Protein AF-X1JB69-F1 (afdb_monomer_lite)

InterPro domains:
  IPR001789 Signal transduction response regulator, receiver domain [PF00072] (98-168)
  IPR001789 Signal transduction response regulator, receiver domain [PS50110] (46-172)
  IPR001789 Signal transduction response regulator, receiver domain [SM00448] (50-168)
  IPR011006 CheY-like superfamily [SSF52172] (92-174)
  IPR036097 Signal transduction histidine kinase, dimerisation/phosphoacceptor domain superfamily [SSF47384] (40-91)
  IPR052893 Two-component system response regulator [PTHR44520] (91-182)

Radius of gyration: 34.29 Å; chains: 1; bounding box: 98×46×83 Å

Sequence (188 aa):
MKDNQDLLFGAGGVVLFRAKKKRTELETEARYLKEIAKSAEALRERTEALERSNRELEQFAYVASHDLQEPLCMVASYTQLLAKRYKGKLDTDADVPRPELILLDLNLPRKDGREVLAEIKGNGDLKRIPVVVLTTSRSEQDILKSYDLSANCYITKPVDLDQFISVVRSINEFWLSIVKLPGEVESW

Secondary structure (DSSP, 8-state):
---------SHHHHHHHHHHHHHHHHHHHHHHHHHHHHHHHHHHHHHHHHHHHHHHHHHHHHHHHHHHHHHHHHHHHHHHHHHHHHTTTS-TTSSSPPPS-EEE-S--SSS-HHHHHHHHHHSTTGGGS-EEEEES---HHHHHHHHHTT-SEEEEPPSSHHHHHHHHHHHHHIIIIIS--TTSS---

Structure (mmCIF, N/CA/C/O backbone):
data_AF-X1JB69-F1
#
_entry.id   AF-X1JB69-F1
#
loop_
_atom_site.group_PDB
_atom_site.id
_atom_site.type_symbol
_atom_site.label_atom_id
_atom_site.label_alt_id
_atom_site.label_comp_id
_atom_site.label_asym_id
_atom_site.label_entity_id
_atom_site.label_seq_id
_atom_site.pdbx_PDB_ins_code
_atom_site.Cartn_x
_atom_site.Cartn_y
_atom_site.Cartn_z
_atom_site.occupancy
_atom_site.B_iso_or_equiv
_atom_site.auth_seq_id
_atom_site.auth_comp_id
_atom_site.auth_asym_id
_atom_site.auth_atom_id
_atom_site.pdbx_PDB_model_num
ATOM 1 N N . MET A 1 1 ? 66.890 -31.160 -54.089 1.00 40.72 1 MET A N 1
ATOM 2 C CA . MET A 1 1 ? 66.431 -29.891 -54.687 1.00 40.72 1 MET A CA 1
ATOM 3 C C . MET A 1 1 ? 65.661 -29.159 -53.601 1.00 40.72 1 MET A C 1
ATOM 5 O O . MET A 1 1 ? 64.620 -29.650 -53.194 1.00 40.72 1 MET A O 1
ATOM 9 N N . LYS A 1 2 ? 66.265 -28.133 -52.992 1.00 39.94 2 LYS A N 1
ATOM 10 C CA . LYS A 1 2 ? 65.648 -27.318 -51.936 1.00 39.94 2 LYS A CA 1
ATOM 11 C C . LYS A 1 2 ? 65.319 -25.971 -52.564 1.00 39.94 2 LYS A C 1
ATOM 13 O O . LYS A 1 2 ? 66.233 -25.264 -52.981 1.00 39.94 2 LYS A O 1
ATOM 18 N N . ASP A 1 3 ? 64.029 -25.689 -52.668 1.00 45.78 3 ASP A N 1
ATOM 19 C CA . ASP A 1 3 ? 63.497 -24.458 -53.229 1.00 45.78 3 ASP A CA 1
ATOM 20 C C . ASP A 1 3 ? 63.744 -23.278 -52.286 1.00 45.78 3 ASP A C 1
ATOM 22 O O . ASP A 1 3 ? 63.232 -23.198 -51.173 1.00 45.78 3 ASP A O 1
ATOM 26 N N . ASN A 1 4 ? 64.603 -22.399 -52.782 1.00 42.78 4 ASN A N 1
ATOM 27 C CA . ASN A 1 4 ? 64.699 -20.956 -52.603 1.00 42.78 4 ASN A CA 1
ATOM 28 C C . ASN A 1 4 ? 63.568 -20.283 -51.775 1.00 42.78 4 ASN A C 1
ATOM 30 O O . ASN A 1 4 ? 62.628 -19.719 -52.333 1.00 42.78 4 ASN A O 1
ATOM 34 N N . GLN A 1 5 ? 63.681 -20.300 -50.440 1.00 49.88 5 GLN A N 1
ATOM 35 C CA . GLN A 1 5 ? 62.816 -19.543 -49.514 1.00 49.88 5 GLN A CA 1
ATOM 36 C C . GLN A 1 5 ? 63.401 -18.187 -49.066 1.00 49.88 5 GLN A C 1
ATOM 38 O O . GLN A 1 5 ? 62.755 -17.478 -48.301 1.00 49.88 5 GLN A O 1
ATOM 43 N N . ASP A 1 6 ? 64.560 -17.765 -49.582 1.00 48.12 6 ASP A N 1
ATOM 44 C CA . ASP A 1 6 ? 65.296 -16.606 -49.040 1.00 48.12 6 ASP A CA 1
ATOM 45 C C . ASP A 1 6 ? 65.261 -15.335 -49.911 1.00 48.12 6 ASP A C 1
ATOM 47 O O . ASP A 1 6 ? 66.103 -14.449 -49.786 1.00 48.12 6 ASP A O 1
ATOM 51 N N . LEU A 1 7 ? 64.252 -15.180 -50.771 1.00 49.31 7 LEU A N 1
ATOM 52 C CA . LEU A 1 7 ? 64.113 -14.017 -51.662 1.00 49.31 7 LEU A CA 1
ATOM 53 C C . LEU A 1 7 ? 62.979 -13.061 -51.254 1.00 49.31 7 LEU A C 1
ATOM 55 O O . LEU A 1 7 ? 62.189 -12.659 -52.098 1.00 49.31 7 LEU A O 1
ATOM 59 N N . LEU A 1 8 ? 62.875 -12.661 -49.975 1.00 48.50 8 LEU A N 1
ATOM 60 C CA . LEU A 1 8 ? 61.899 -11.628 -49.557 1.00 48.50 8 LEU A CA 1
ATOM 61 C C . LEU A 1 8 ? 62.318 -10.677 -48.409 1.00 48.50 8 LEU A C 1
ATOM 63 O O . LEU A 1 8 ? 61.466 -9.956 -47.890 1.00 48.50 8 LEU A O 1
ATOM 67 N N . PHE A 1 9 ? 63.600 -10.572 -48.035 1.00 50.53 9 PHE A N 1
ATOM 68 C CA . PHE A 1 9 ? 64.040 -9.621 -46.990 1.00 50.53 9 PHE A CA 1
ATOM 69 C C . PHE A 1 9 ? 64.981 -8.522 -47.509 1.00 50.53 9 PHE A C 1
ATOM 71 O O . PHE A 1 9 ? 66.121 -8.386 -47.083 1.00 50.53 9 PHE A O 1
ATOM 78 N N . GLY A 1 10 ? 64.464 -7.684 -48.411 1.00 57.44 10 GLY A N 1
ATOM 79 C CA . GLY A 1 10 ? 64.949 -6.309 -48.602 1.00 57.44 10 GLY A CA 1
ATOM 80 C C . GLY A 1 10 ? 64.100 -5.311 -47.802 1.00 57.44 10 GLY A C 1
ATOM 81 O O . GLY A 1 10 ? 63.014 -5.663 -47.340 1.00 57.44 10 GLY A O 1
ATOM 82 N N . ALA A 1 11 ? 64.537 -4.051 -47.676 1.00 58.75 11 ALA A N 1
ATOM 83 C CA . ALA A 1 11 ? 63.805 -2.987 -46.962 1.00 58.75 11 ALA A CA 1
ATOM 84 C C . ALA A 1 11 ? 62.310 -2.881 -47.360 1.00 58.75 11 ALA A C 1
ATOM 86 O O . ALA A 1 11 ? 61.465 -2.575 -46.520 1.00 58.75 11 ALA A O 1
ATOM 87 N N . GLY A 1 12 ? 61.961 -3.228 -48.607 1.00 56.28 12 GLY A N 1
ATOM 88 C CA . GLY A 1 12 ? 60.574 -3.315 -49.080 1.00 56.28 12 GLY A CA 1
ATOM 89 C C . GLY A 1 12 ? 59.724 -4.423 -48.432 1.00 56.28 12 GLY A C 1
ATOM 90 O O . GLY A 1 12 ? 58.531 -4.217 -48.219 1.00 56.28 12 GLY A O 1
ATOM 91 N N . GLY A 1 13 ? 60.308 -5.563 -48.048 1.00 61.25 13 GLY A N 1
ATOM 92 C CA . GLY A 1 13 ? 59.598 -6.692 -47.424 1.00 61.25 13 GLY A CA 1
ATOM 93 C C . GLY A 1 13 ? 59.159 -6.414 -45.982 1.00 61.25 13 GLY A C 1
ATOM 94 O O . GLY A 1 13 ? 58.034 -6.734 -45.597 1.00 61.25 13 GLY A O 1
ATOM 95 N N . VAL A 1 14 ? 59.999 -5.722 -45.202 1.00 67.06 14 VAL A N 1
ATOM 96 C CA . VAL A 1 14 ? 59.676 -5.299 -43.823 1.00 67.06 14 VAL A CA 1
ATOM 97 C C . VAL A 1 14 ? 58.554 -4.256 -43.809 1.00 67.06 14 VAL A C 1
ATOM 99 O O . VAL A 1 14 ? 57.656 -4.316 -42.964 1.00 67.06 14 VAL A O 1
ATOM 102 N N . VAL A 1 15 ? 58.569 -3.324 -44.766 1.00 72.44 15 VAL A N 1
ATOM 103 C CA . VAL A 1 15 ? 57.496 -2.334 -44.943 1.00 72.44 15 VAL A CA 1
ATOM 104 C C . VAL A 1 15 ? 56.183 -3.027 -45.317 1.00 72.44 15 VAL A C 1
ATOM 106 O O . VAL A 1 15 ? 55.150 -2.735 -44.712 1.00 72.44 15 VAL A O 1
ATOM 109 N N . LEU A 1 16 ? 56.221 -4.007 -46.229 1.00 69.50 16 LEU A N 1
ATOM 110 C CA . LEU A 1 16 ? 55.035 -4.770 -46.629 1.00 69.50 16 LEU A CA 1
ATOM 111 C C . LEU A 1 16 ? 54.436 -5.592 -45.477 1.00 69.50 16 LEU A C 1
ATOM 113 O O . LEU A 1 16 ? 53.215 -5.644 -45.3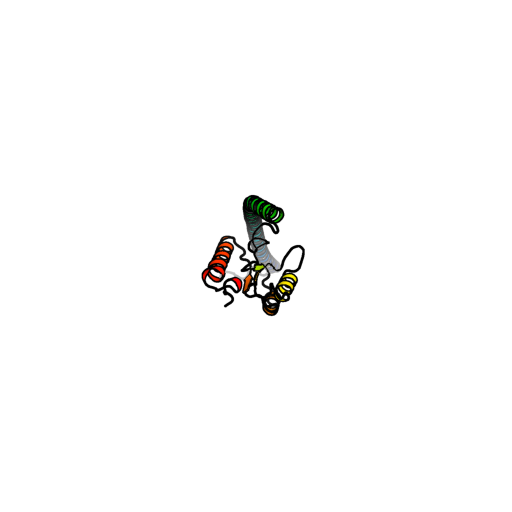30 1.00 69.50 16 LEU A O 1
ATOM 117 N N . PHE A 1 17 ? 55.274 -6.221 -44.647 1.00 75.00 17 PHE A N 1
ATOM 118 C CA . PHE A 1 17 ? 54.819 -7.007 -43.496 1.00 75.00 17 PHE A CA 1
ATOM 119 C C . PHE A 1 17 ? 54.143 -6.129 -42.434 1.00 75.00 17 PHE A C 1
ATOM 121 O O . PHE A 1 17 ? 53.056 -6.459 -41.954 1.00 75.00 17 PHE A O 1
ATOM 128 N N . ARG A 1 18 ? 54.736 -4.969 -42.114 1.00 78.75 18 ARG A N 1
ATOM 129 C CA . ARG A 1 18 ? 54.134 -3.988 -41.194 1.00 78.75 18 ARG A CA 1
ATOM 130 C C . ARG A 1 18 ? 52.812 -3.439 -41.731 1.00 78.75 18 ARG A C 1
ATOM 132 O O . ARG A 1 18 ? 51.853 -3.333 -40.970 1.00 78.75 18 ARG A O 1
ATOM 139 N N . ALA A 1 19 ? 52.745 -3.142 -43.029 1.00 80.06 19 ALA A N 1
ATOM 140 C CA . ALA A 1 19 ? 51.522 -2.678 -43.678 1.00 80.06 19 ALA A CA 1
ATOM 141 C C . ALA A 1 19 ? 50.417 -3.748 -43.658 1.00 80.06 19 ALA A C 1
ATOM 143 O O . ALA A 1 19 ? 49.273 -3.430 -43.336 1.00 80.06 19 ALA A O 1
ATOM 144 N N . LYS A 1 20 ? 50.754 -5.020 -43.926 1.00 80.81 20 LYS A N 1
ATOM 145 C CA . LYS A 1 20 ? 49.803 -6.138 -43.827 1.00 80.81 20 LYS A CA 1
ATOM 146 C C . LYS A 1 20 ? 49.266 -6.298 -42.408 1.00 80.81 20 LYS A C 1
ATOM 148 O O . LYS A 1 20 ? 48.055 -6.308 -42.256 1.00 80.81 20 LYS A O 1
ATOM 153 N N . LYS A 1 21 ? 50.132 -6.343 -41.387 1.00 85.88 21 LYS A N 1
ATOM 154 C CA . LYS A 1 21 ? 49.711 -6.482 -39.981 1.00 85.88 21 LYS A CA 1
ATOM 155 C C . LYS A 1 21 ? 48.775 -5.351 -39.541 1.00 85.88 21 LYS A C 1
ATOM 157 O O . LYS A 1 21 ? 47.721 -5.621 -38.976 1.00 85.88 21 LYS A O 1
ATOM 162 N N . LYS A 1 22 ? 49.127 -4.100 -39.861 1.00 87.75 22 LYS A N 1
ATOM 163 C CA . LYS A 1 22 ? 48.305 -2.930 -39.523 1.00 87.75 22 LYS A CA 1
ATOM 164 C C . LYS A 1 22 ? 46.960 -2.936 -40.249 1.00 87.75 22 LYS A C 1
ATOM 166 O O . LYS A 1 22 ? 45.953 -2.531 -39.682 1.00 87.75 22 LYS A O 1
ATOM 171 N N . ARG A 1 23 ? 46.926 -3.426 -41.491 1.00 85.38 23 ARG A N 1
ATOM 172 C CA . ARG A 1 23 ? 45.681 -3.611 -42.236 1.00 85.38 23 ARG A CA 1
ATOM 173 C C . ARG A 1 23 ? 44.788 -4.675 -41.590 1.00 85.38 23 ARG A C 1
ATOM 175 O O . ARG A 1 23 ? 43.600 -4.417 -41.450 1.00 85.38 23 ARG A O 1
ATOM 182 N N . THR A 1 24 ? 45.336 -5.812 -41.155 1.00 88.88 24 THR A N 1
ATOM 183 C CA . THR A 1 24 ? 44.546 -6.835 -40.454 1.00 88.88 24 THR A CA 1
ATOM 184 C C . THR A 1 24 ? 43.991 -6.298 -39.137 1.00 88.88 24 THR A C 1
ATOM 186 O O . THR A 1 24 ? 42.809 -6.467 -38.876 1.00 88.88 24 THR A O 1
ATOM 189 N N . GLU A 1 25 ? 44.805 -5.592 -38.343 1.00 91.62 25 GLU A N 1
ATOM 190 C CA . GLU A 1 25 ? 44.360 -4.933 -37.102 1.00 91.62 25 GLU A CA 1
ATOM 191 C C . GLU A 1 25 ? 43.178 -3.987 -37.369 1.00 91.62 25 GLU A C 1
ATOM 193 O O . GLU A 1 25 ? 42.129 -4.138 -36.744 1.00 91.62 25 GLU A O 1
ATOM 198 N N . LEU A 1 26 ? 43.294 -3.112 -38.377 1.00 90.88 26 LEU A N 1
ATOM 199 C CA . LEU A 1 26 ? 42.218 -2.205 -38.795 1.00 90.88 26 LEU A CA 1
ATOM 200 C C . LEU A 1 26 ? 40.957 -2.943 -39.277 1.00 90.88 26 LEU A C 1
ATOM 202 O O . LEU A 1 26 ? 39.846 -2.504 -38.988 1.00 90.88 2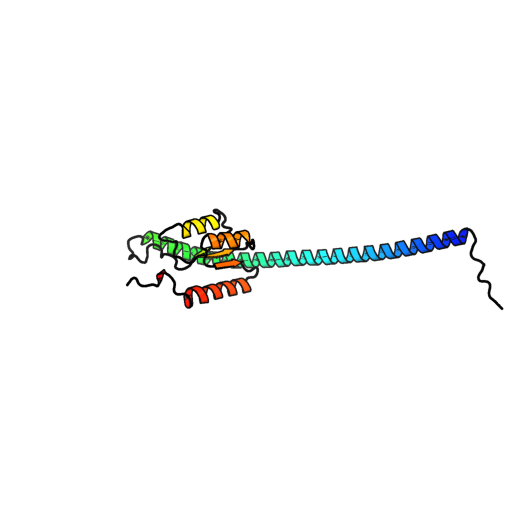6 LEU A O 1
ATOM 206 N N . GLU A 1 27 ? 41.101 -4.064 -39.990 1.00 92.81 27 GLU A N 1
ATOM 207 C CA . GLU A 1 27 ? 39.968 -4.892 -40.428 1.00 92.81 27 GLU A CA 1
ATOM 208 C C . GLU A 1 27 ? 39.243 -5.549 -39.234 1.00 92.81 27 GLU A C 1
ATOM 210 O O . GLU A 1 27 ? 38.010 -5.639 -39.235 1.00 92.81 27 GLU A O 1
ATOM 215 N N . THR A 1 28 ? 39.975 -5.966 -38.194 1.00 92.75 28 THR A N 1
ATOM 216 C CA . THR A 1 28 ? 39.387 -6.498 -36.946 1.00 92.75 28 THR A CA 1
ATOM 217 C C . THR A 1 28 ? 38.657 -5.418 -36.149 1.00 92.75 28 THR A C 1
ATOM 219 O O . THR A 1 28 ? 37.521 -5.641 -35.730 1.00 92.75 28 THR A O 1
ATOM 222 N N . GLU A 1 29 ? 39.268 -4.242 -35.992 1.00 94.50 29 GLU A N 1
ATOM 223 C CA . GLU A 1 29 ? 38.672 -3.084 -35.312 1.00 94.50 29 GLU A CA 1
ATOM 224 C C . GLU A 1 29 ? 37.371 -2.651 -36.009 1.00 94.50 29 GLU A C 1
ATOM 226 O O . GLU A 1 29 ? 36.328 -2.491 -35.375 1.00 94.50 29 GLU A O 1
ATOM 231 N N . ALA A 1 30 ? 37.395 -2.558 -37.345 1.00 91.94 30 ALA A N 1
ATOM 232 C CA . ALA A 1 30 ? 36.224 -2.210 -38.145 1.00 91.94 30 ALA A CA 1
ATOM 233 C C . ALA A 1 30 ? 35.090 -3.239 -37.997 1.00 91.94 30 ALA A C 1
ATOM 235 O O . ALA A 1 30 ? 33.914 -2.869 -37.951 1.00 91.94 30 ALA A O 1
ATOM 236 N N . ARG A 1 31 ? 35.426 -4.532 -37.889 1.00 94.31 31 ARG A N 1
ATOM 237 C CA . ARG A 1 31 ? 34.442 -5.590 -37.619 1.00 94.31 31 ARG A CA 1
ATOM 238 C C . ARG A 1 31 ? 33.822 -5.437 -36.229 1.00 94.31 31 ARG A C 1
ATOM 240 O O . ARG A 1 31 ? 32.608 -5.570 -36.103 1.00 94.31 31 ARG A O 1
ATOM 247 N N . TYR A 1 32 ? 34.630 -5.133 -35.216 1.00 93.06 32 TYR A N 1
ATOM 248 C CA . TYR A 1 32 ? 34.163 -4.936 -33.844 1.00 93.06 32 TYR A CA 1
ATOM 249 C C . TYR A 1 32 ? 33.236 -3.717 -33.718 1.00 93.06 32 TYR A C 1
ATOM 251 O O . TYR A 1 32 ? 32.143 -3.825 -33.162 1.00 93.06 32 TYR A O 1
ATOM 259 N N . LEU A 1 33 ? 33.606 -2.588 -34.331 1.00 93.94 33 LEU A N 1
ATOM 260 C CA . LEU A 1 33 ? 32.768 -1.383 -34.367 1.00 93.94 33 LEU A CA 1
ATOM 261 C C . LEU A 1 33 ? 31.420 -1.630 -35.055 1.00 93.94 33 LEU A C 1
ATOM 263 O O . LEU A 1 33 ? 30.393 -1.119 -34.608 1.00 93.94 33 LEU A O 1
ATOM 267 N N . LYS A 1 34 ? 31.401 -2.451 -36.111 1.00 95.56 34 LYS A N 1
ATOM 268 C CA . LYS A 1 34 ? 30.162 -2.831 -36.797 1.00 95.56 34 LYS A CA 1
ATOM 269 C C . LYS A 1 34 ? 29.229 -3.652 -35.899 1.00 95.56 34 LYS A C 1
ATOM 271 O O . LYS A 1 34 ? 28.017 -3.449 -35.942 1.00 95.56 34 LYS A O 1
ATOM 276 N N . GLU A 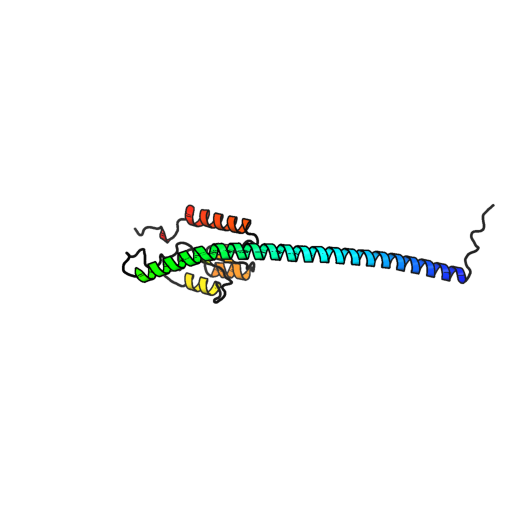1 35 ? 29.779 -4.542 -35.076 1.00 95.50 35 GLU A N 1
ATOM 277 C CA . GLU A 1 35 ? 28.996 -5.356 -34.138 1.00 95.50 35 GLU A CA 1
ATOM 278 C C . GLU A 1 35 ? 28.426 -4.515 -32.985 1.00 95.50 35 GLU A C 1
ATOM 280 O O . GLU A 1 35 ? 27.264 -4.687 -32.605 1.00 95.50 35 GLU A O 1
ATOM 285 N N . ILE A 1 36 ? 29.202 -3.546 -32.482 1.00 95.44 36 ILE A N 1
ATOM 286 C CA . ILE A 1 36 ? 28.727 -2.568 -31.493 1.00 95.44 36 ILE A CA 1
ATOM 287 C C . ILE A 1 36 ? 27.584 -1.737 -32.070 1.00 95.44 36 ILE A C 1
ATOM 289 O O . ILE A 1 36 ? 26.552 -1.606 -31.418 1.00 95.44 36 ILE A O 1
ATOM 293 N N . ALA A 1 37 ? 27.738 -1.206 -33.287 1.00 93.88 37 ALA A N 1
ATOM 294 C CA . ALA A 1 37 ? 26.698 -0.404 -33.926 1.00 93.88 37 ALA A CA 1
ATOM 295 C C . ALA A 1 37 ? 25.390 -1.198 -34.074 1.00 93.88 37 ALA A C 1
ATOM 297 O O . ALA A 1 37 ? 24.322 -0.707 -33.718 1.00 93.88 37 ALA A O 1
ATOM 298 N N . LYS A 1 38 ? 25.481 -2.464 -34.499 1.00 95.50 38 LYS A N 1
ATOM 299 C CA . LYS A 1 38 ? 24.323 -3.361 -34.613 1.00 95.50 38 LYS A CA 1
ATOM 300 C C . LYS A 1 38 ? 23.674 -3.662 -33.256 1.00 95.50 38 LYS A C 1
ATOM 302 O O . LYS A 1 38 ? 22.451 -3.699 -33.154 1.00 95.50 38 LYS A O 1
ATOM 307 N N . SER A 1 39 ? 24.483 -3.865 -32.217 1.00 93.00 39 SER A N 1
ATOM 308 C CA . SER A 1 39 ? 23.993 -4.102 -30.854 1.00 93.00 39 SER A CA 1
ATOM 309 C C . SER A 1 39 ? 23.324 -2.857 -30.264 1.00 93.00 39 SER A C 1
ATOM 311 O O . SER A 1 39 ? 22.308 -2.975 -29.585 1.00 93.00 39 SER A O 1
ATOM 313 N N . ALA A 1 40 ? 23.863 -1.669 -30.551 1.00 93.94 40 ALA A N 1
ATOM 314 C CA . ALA A 1 40 ? 23.290 -0.394 -30.138 1.00 93.94 40 ALA A CA 1
ATOM 315 C C . ALA A 1 40 ? 21.938 -0.133 -30.819 1.00 93.94 40 ALA A C 1
ATOM 317 O O . ALA A 1 40 ? 20.998 0.279 -30.145 1.00 93.94 40 ALA A O 1
ATOM 318 N N . GLU A 1 41 ? 21.817 -0.439 -32.115 1.00 96.25 41 GLU A N 1
ATOM 319 C CA . GLU A 1 41 ? 20.549 -0.367 -32.855 1.00 96.25 41 GLU A CA 1
ATOM 320 C C . GLU A 1 41 ? 19.496 -1.301 -32.237 1.00 96.25 41 G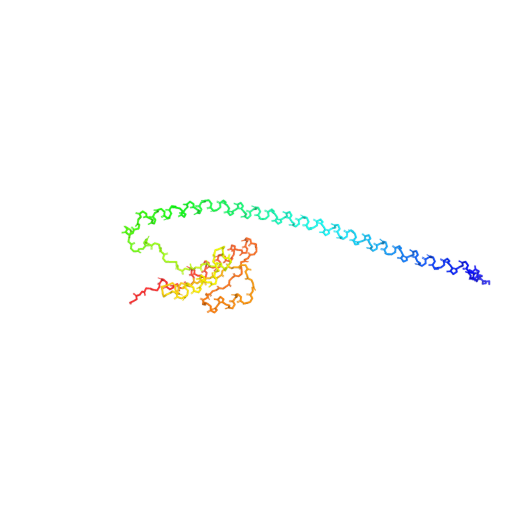LU A C 1
ATOM 322 O O . GLU A 1 41 ? 18.413 -0.859 -31.864 1.00 96.25 41 GLU A O 1
ATOM 327 N N . ALA A 1 42 ? 19.847 -2.573 -32.011 1.00 94.56 42 ALA A N 1
ATOM 328 C CA . ALA A 1 42 ? 18.941 -3.553 -31.407 1.00 94.56 42 ALA A CA 1
ATOM 329 C C . ALA A 1 42 ? 18.525 -3.177 -29.973 1.00 94.56 42 ALA A C 1
ATOM 331 O O . ALA A 1 42 ? 17.394 -3.434 -29.554 1.00 94.56 42 ALA A O 1
ATOM 332 N N . LEU A 1 43 ? 19.435 -2.573 -29.202 1.00 93.75 43 LEU A N 1
ATOM 333 C CA . LEU A 1 43 ? 19.118 -2.052 -27.876 1.00 93.75 43 LEU A CA 1
ATOM 334 C C . LEU A 1 43 ? 18.139 -0.882 -27.975 1.00 93.75 43 LEU A C 1
ATOM 336 O O . LEU A 1 43 ? 17.188 -0.826 -27.200 1.00 93.75 43 LEU A O 1
ATOM 340 N N . ARG A 1 44 ? 18.336 0.015 -28.945 1.00 94.69 44 ARG A N 1
ATOM 341 C CA . ARG A 1 44 ? 17.449 1.153 -29.180 1.00 94.69 44 ARG A CA 1
ATOM 342 C C . ARG A 1 44 ? 16.040 0.700 -29.553 1.00 94.69 44 ARG A C 1
ATOM 344 O O . ARG A 1 44 ? 15.086 1.160 -28.937 1.00 94.69 44 ARG A O 1
ATOM 351 N N . GLU A 1 45 ? 15.913 -0.258 -30.470 1.00 94.31 45 GLU A N 1
ATOM 352 C CA . GLU A 1 45 ? 14.619 -0.840 -30.854 1.00 94.31 45 GLU A CA 1
ATOM 353 C C . GLU A 1 45 ? 13.897 -1.483 -29.662 1.00 94.31 45 GLU A C 1
ATOM 355 O O . GLU A 1 45 ? 12.692 -1.295 -29.482 1.00 94.31 45 GLU A O 1
ATOM 360 N N . ARG A 1 46 ? 14.623 -2.219 -28.807 1.00 89.62 46 ARG A N 1
ATOM 361 C CA . ARG A 1 46 ? 14.048 -2.805 -27.585 1.00 89.62 46 ARG A CA 1
ATOM 362 C C . ARG A 1 46 ? 13.600 -1.747 -26.591 1.00 89.62 46 ARG A C 1
ATOM 364 O O . ARG A 1 46 ? 12.535 -1.909 -26.003 1.00 89.62 46 ARG A O 1
ATOM 371 N N . THR A 1 47 ? 14.385 -0.690 -26.404 1.00 90.06 47 THR A N 1
ATOM 372 C CA . THR A 1 47 ? 14.014 0.426 -25.528 1.00 90.06 47 THR A CA 1
ATOM 373 C C . THR A 1 47 ? 12.755 1.117 -26.043 1.00 90.06 47 THR A C 1
ATOM 375 O O . THR A 1 47 ? 11.814 1.287 -25.276 1.00 90.06 47 THR A O 1
ATOM 378 N N . GLU A 1 48 ? 12.671 1.413 -27.343 1.00 93.94 48 GLU A N 1
ATOM 379 C CA . GLU A 1 48 ? 11.476 2.008 -27.960 1.00 93.94 48 GLU A CA 1
ATOM 380 C C . GLU A 1 48 ? 10.240 1.096 -27.824 1.00 93.94 48 GLU A C 1
ATOM 382 O O . GLU A 1 48 ? 9.134 1.564 -27.545 1.00 93.94 48 GLU A O 1
ATOM 387 N N . ALA A 1 49 ? 10.410 -0.221 -27.987 1.00 89.69 49 ALA A N 1
ATOM 388 C CA . ALA A 1 49 ? 9.333 -1.188 -27.785 1.00 89.69 49 ALA A CA 1
ATOM 389 C C . ALA A 1 49 ? 8.882 -1.260 -26.317 1.00 89.69 49 ALA A C 1
ATOM 391 O O . ALA A 1 49 ? 7.681 -1.329 -26.050 1.00 89.69 49 ALA A O 1
ATOM 392 N N . LEU A 1 50 ? 9.824 -1.207 -25.371 1.00 87.50 50 LEU A N 1
ATOM 393 C CA . LEU A 1 50 ? 9.534 -1.209 -23.939 1.00 87.50 50 LEU A CA 1
ATOM 394 C C . LEU A 1 50 ? 8.810 0.074 -23.519 1.00 87.50 50 LEU A C 1
ATOM 396 O O . LEU A 1 50 ? 7.819 0.005 -22.802 1.00 87.50 50 LEU A O 1
ATOM 400 N N . GLU A 1 51 ? 9.249 1.234 -24.010 1.00 87.88 51 GLU A N 1
ATOM 401 C CA . GLU A 1 51 ? 8.581 2.517 -23.773 1.00 87.88 51 GLU A CA 1
ATOM 402 C C . GLU A 1 51 ? 7.149 2.521 -24.315 1.00 87.88 51 GLU A C 1
ATOM 404 O O . GLU A 1 51 ? 6.238 3.024 -23.654 1.00 87.88 51 GLU A O 1
ATOM 409 N N . ARG A 1 52 ? 6.929 1.933 -25.497 1.00 90.94 52 ARG A N 1
ATOM 410 C CA . ARG A 1 52 ? 5.586 1.783 -26.069 1.00 90.94 52 ARG A CA 1
ATOM 411 C C . ARG A 1 52 ? 4.715 0.869 -25.205 1.00 90.94 52 ARG A C 1
ATOM 413 O O . ARG A 1 52 ? 3.612 1.263 -24.843 1.00 90.94 52 ARG A O 1
ATOM 420 N N . SER A 1 53 ? 5.233 -0.298 -24.824 1.00 77.75 53 SER A N 1
ATOM 421 C CA . SER A 1 53 ? 4.519 -1.253 -23.969 1.00 77.75 53 SER A CA 1
ATOM 422 C C . SER A 1 53 ? 4.203 -0.675 -22.587 1.00 77.75 53 SER A C 1
ATOM 424 O O . SER A 1 53 ? 3.112 -0.899 -22.069 1.00 77.75 53 SER A O 1
ATOM 426 N N . ASN A 1 54 ? 5.126 0.086 -21.993 1.00 85.62 54 ASN A N 1
ATOM 427 C CA . ASN A 1 54 ? 4.890 0.769 -20.722 1.00 85.62 54 ASN A CA 1
ATOM 428 C C . ASN A 1 54 ? 3.786 1.815 -20.860 1.00 85.62 54 ASN A C 1
ATOM 430 O O . ASN A 1 54 ? 2.891 1.866 -20.024 1.00 85.62 54 ASN A O 1
ATOM 434 N N . ARG A 1 55 ? 3.802 2.604 -21.941 1.00 80.62 55 ARG A N 1
ATOM 435 C CA . ARG A 1 55 ? 2.761 3.604 -22.201 1.00 80.62 55 ARG A CA 1
ATOM 436 C C . ARG A 1 55 ? 1.381 2.967 -22.369 1.00 80.62 55 ARG A C 1
ATOM 438 O O . ARG A 1 55 ? 0.402 3.505 -21.865 1.00 80.62 55 ARG A O 1
ATOM 445 N N . GLU A 1 56 ? 1.299 1.828 -23.051 1.00 82.19 56 GLU A N 1
ATOM 446 C CA . GLU A 1 56 ? 0.048 1.076 -23.210 1.00 82.19 56 GLU A CA 1
ATOM 447 C C . GLU A 1 56 ? -0.482 0.561 -21.864 1.00 82.19 56 GLU A C 1
ATOM 449 O O . GLU A 1 56 ? -1.672 0.702 -21.579 1.00 82.19 56 GLU A O 1
ATOM 454 N N . LEU A 1 57 ? 0.398 0.036 -21.005 1.00 74.69 57 LEU A N 1
ATOM 455 C CA . LEU A 1 57 ? 0.042 -0.396 -19.649 1.00 74.69 57 LEU A CA 1
ATOM 456 C C . LEU A 1 57 ? -0.419 0.771 -18.769 1.00 74.69 57 LEU A C 1
ATOM 458 O O . LEU A 1 57 ? -1.439 0.656 -18.092 1.00 74.69 57 LEU A O 1
ATOM 462 N N . GLU A 1 58 ? 0.294 1.899 -18.794 1.00 70.38 58 GLU A N 1
ATOM 463 C CA . GLU A 1 58 ? -0.081 3.113 -18.060 1.00 70.38 58 GLU A CA 1
ATOM 464 C C . GLU A 1 58 ? -1.436 3.649 -18.524 1.00 70.38 58 GLU A C 1
ATOM 466 O O . GLU A 1 58 ? -2.274 4.015 -17.701 1.00 70.38 58 GLU A O 1
ATOM 471 N N . GLN A 1 59 ? -1.685 3.646 -19.835 1.00 76.25 59 GLN A N 1
ATOM 472 C CA . GLN A 1 59 ? -2.955 4.081 -20.402 1.00 76.25 59 GLN A CA 1
ATOM 473 C C . GLN A 1 59 ? -4.099 3.133 -20.023 1.00 76.25 59 GLN A C 1
ATOM 475 O O . GLN A 1 59 ? -5.178 3.600 -19.663 1.00 76.25 59 GLN A O 1
ATOM 480 N N . PHE A 1 60 ? -3.873 1.817 -20.047 1.00 74.56 60 PHE A N 1
ATOM 481 C CA . PHE A 1 60 ? -4.862 0.843 -19.588 1.00 74.56 60 PHE A CA 1
ATOM 482 C C . PHE A 1 60 ? -5.168 1.014 -18.096 1.00 74.56 60 PHE A C 1
ATOM 484 O O . PHE A 1 60 ? -6.334 1.087 -17.709 1.00 74.56 60 PHE A O 1
ATOM 491 N N . ALA A 1 61 ? -4.132 1.144 -17.263 1.00 65.19 61 ALA A N 1
ATOM 492 C CA . ALA A 1 61 ? -4.283 1.385 -15.832 1.00 65.19 61 ALA A CA 1
ATOM 493 C C . ALA A 1 61 ? -5.013 2.707 -15.549 1.00 65.19 61 ALA A C 1
ATOM 495 O O . ALA A 1 61 ? -5.841 2.764 -14.639 1.00 65.19 61 ALA A O 1
ATOM 496 N N . TYR A 1 62 ? -4.754 3.751 -16.344 1.00 69.69 62 TYR A N 1
ATOM 497 C CA . TYR A 1 62 ? -5.443 5.036 -16.261 1.00 69.69 62 TYR A CA 1
ATOM 498 C C . TYR A 1 62 ? -6.930 4.914 -16.606 1.00 69.69 62 TYR A C 1
ATOM 500 O O . TYR A 1 62 ? -7.763 5.372 -15.828 1.00 69.69 62 TYR A O 1
ATOM 508 N N . VAL A 1 63 ? -7.269 4.261 -17.722 1.00 67.69 63 VAL A N 1
ATOM 509 C CA . VAL A 1 63 ? -8.665 4.054 -18.148 1.00 67.69 63 VAL A CA 1
ATOM 510 C C . VAL A 1 63 ? -9.416 3.201 -17.130 1.00 67.69 63 VAL A C 1
ATOM 512 O O . VAL A 1 63 ? -10.459 3.621 -16.649 1.00 67.69 63 VAL A O 1
ATOM 515 N N . ALA A 1 64 ? -8.848 2.070 -16.705 1.00 64.81 64 ALA A N 1
ATOM 516 C CA . ALA A 1 64 ? -9.460 1.226 -15.682 1.00 64.81 64 ALA A CA 1
ATOM 517 C C . ALA A 1 64 ? -9.652 1.979 -14.354 1.00 64.81 64 ALA A C 1
ATOM 519 O O . ALA A 1 64 ? -10.680 1.831 -13.697 1.00 64.81 64 ALA A O 1
ATOM 520 N N . SER A 1 65 ? -8.687 2.819 -13.964 1.00 64.06 65 SER A N 1
ATOM 521 C CA . SER A 1 65 ? -8.811 3.653 -12.766 1.00 64.06 65 SER A CA 1
ATOM 522 C C . SER A 1 65 ? -9.891 4.718 -12.923 1.00 64.06 65 SER A C 1
ATOM 524 O O . SER A 1 65 ? -10.644 4.926 -11.982 1.00 64.06 65 SER A O 1
ATOM 526 N N . HIS A 1 66 ? -9.995 5.373 -14.080 1.00 67.25 66 HIS A N 1
ATOM 527 C CA . HIS A 1 66 ? -11.013 6.389 -14.351 1.00 67.25 66 HIS A CA 1
ATOM 528 C C . HIS A 1 66 ? -12.425 5.778 -14.394 1.00 67.25 66 HIS A C 1
ATOM 530 O O . HIS A 1 66 ? -13.332 6.263 -13.716 1.00 67.25 66 HIS A O 1
ATOM 536 N N . ASP A 1 67 ? -12.584 4.659 -15.101 1.00 68.75 67 ASP A N 1
ATOM 537 C CA . ASP A 1 67 ? -13.855 3.942 -15.257 1.00 68.75 67 ASP A CA 1
ATOM 538 C C . ASP A 1 67 ? -14.360 3.354 -13.933 1.00 68.75 67 ASP A C 1
ATOM 540 O O . ASP A 1 67 ? -15.565 3.213 -13.735 1.00 68.75 67 ASP A O 1
ATOM 544 N N . LEU A 1 68 ? -13.454 3.031 -13.002 1.00 65.19 68 LEU A N 1
ATOM 545 C CA . LEU A 1 68 ? -13.803 2.637 -11.634 1.00 65.19 68 LEU A CA 1
ATOM 546 C C . LEU A 1 68 ? -13.972 3.844 -10.701 1.00 65.19 68 LEU A C 1
ATOM 548 O O . LEU A 1 68 ? -14.786 3.798 -9.778 1.00 65.19 68 LEU A O 1
ATOM 552 N N . GLN A 1 69 ? -13.233 4.932 -10.919 1.00 57.50 69 GLN A N 1
ATOM 553 C CA . GLN A 1 69 ? -13.339 6.154 -10.122 1.00 57.50 69 GLN A CA 1
ATOM 554 C C . GLN A 1 69 ? -14.692 6.828 -10.294 1.00 57.50 69 GLN A C 1
ATOM 556 O O . GLN A 1 69 ? -15.224 7.322 -9.308 1.00 57.50 69 GLN A O 1
ATOM 561 N N . GLU A 1 70 ? -15.264 6.848 -11.494 1.00 58.34 70 GLU A N 1
ATOM 562 C CA . GLU A 1 70 ? -16.554 7.495 -11.740 1.00 58.34 70 GLU A CA 1
ATOM 563 C C . GLU A 1 70 ? -17.710 6.872 -10.921 1.00 58.34 70 GLU A C 1
ATOM 565 O O . GLU A 1 70 ? -18.354 7.602 -10.154 1.00 58.34 70 GLU A O 1
ATOM 570 N N . PRO A 1 71 ? -17.943 5.541 -10.941 1.00 60.31 71 PRO A N 1
ATOM 571 C CA . PRO A 1 71 ? -18.955 4.918 -10.095 1.00 60.31 71 PRO A CA 1
ATOM 572 C C . PRO A 1 71 ? -18.601 5.002 -8.604 1.00 60.31 71 PRO A C 1
ATOM 574 O O . PRO A 1 71 ? -19.491 5.238 -7.788 1.00 60.31 71 PRO A O 1
ATOM 577 N N . LEU A 1 72 ? -17.325 4.878 -8.218 1.00 63.91 72 LEU A N 1
ATOM 578 C CA . LEU A 1 72 ? -16.919 4.995 -6.811 1.00 63.91 72 LEU A CA 1
ATOM 579 C C . LEU A 1 72 ? -17.081 6.422 -6.268 1.00 63.91 72 LEU A C 1
ATOM 581 O O . LEU A 1 72 ? -17.518 6.595 -5.132 1.00 63.91 72 LEU A O 1
ATOM 585 N N . CYS A 1 73 ? -16.787 7.446 -7.071 1.00 57.06 73 CYS A N 1
ATOM 586 C CA . CYS A 1 73 ? -16.980 8.856 -6.735 1.00 57.06 73 CYS A CA 1
ATOM 587 C C . CYS A 1 73 ? -18.471 9.190 -6.609 1.00 57.06 73 CYS A C 1
ATOM 589 O O . CYS A 1 73 ? -18.873 9.899 -5.684 1.00 57.06 73 CYS A O 1
ATOM 591 N N . MET A 1 74 ? -19.308 8.619 -7.482 1.00 62.09 74 MET A N 1
ATOM 592 C CA . MET A 1 74 ? -20.764 8.691 -7.363 1.00 62.09 74 MET A CA 1
ATOM 593 C C . MET A 1 74 ? -21.255 8.050 -6.064 1.00 62.09 74 MET A C 1
ATOM 595 O O . MET A 1 74 ? -21.949 8.706 -5.289 1.00 62.09 74 MET A O 1
ATOM 599 N N . VAL A 1 75 ? -20.864 6.803 -5.782 1.00 70.94 75 VAL A N 1
ATOM 600 C CA . VAL A 1 75 ? -21.234 6.104 -4.540 1.00 70.94 75 VAL A CA 1
ATOM 601 C C . VAL A 1 75 ? -20.767 6.894 -3.317 1.00 70.94 75 VAL A C 1
ATOM 603 O O . VAL A 1 75 ? -21.561 7.119 -2.409 1.00 70.94 75 VAL A O 1
ATOM 606 N N . ALA A 1 76 ? -19.531 7.398 -3.319 1.00 63.06 76 ALA A N 1
ATOM 607 C CA . ALA A 1 76 ? -18.994 8.231 -2.247 1.00 63.06 76 ALA A CA 1
ATOM 608 C C . ALA A 1 76 ? -19.759 9.557 -2.082 1.00 63.06 76 ALA A C 1
ATOM 610 O O . ALA A 1 76 ? -20.006 10.004 -0.963 1.00 63.06 76 ALA A O 1
ATOM 611 N N . SER A 1 77 ? -20.177 10.188 -3.180 1.00 55.75 77 SER A N 1
ATOM 612 C CA . SER A 1 77 ? -20.978 11.418 -3.137 1.00 55.75 77 SER A CA 1
ATOM 613 C C . SER A 1 77 ? -22.368 11.158 -2.553 1.00 55.75 77 SER A C 1
ATOM 615 O O . SER A 1 77 ? -22.851 11.933 -1.724 1.00 55.75 77 SER A O 1
ATOM 617 N N . TYR A 1 78 ? -23.000 10.042 -2.929 1.00 68.56 78 TYR A N 1
ATOM 618 C CA . TYR A 1 78 ? -24.275 9.625 -2.350 1.00 68.56 78 TYR A CA 1
ATOM 619 C C . TYR A 1 78 ? -24.142 9.288 -0.866 1.00 68.56 78 TYR A C 1
ATOM 621 O O . TYR A 1 78 ? -24.952 9.767 -0.073 1.00 68.56 78 TYR A O 1
ATOM 629 N N . THR A 1 79 ? -23.113 8.541 -0.458 1.00 69.62 79 THR A N 1
ATOM 630 C CA . THR A 1 79 ? -22.892 8.219 0.961 1.00 69.62 79 THR A CA 1
ATOM 631 C C . THR A 1 79 ? -22.619 9.481 1.783 1.00 69.62 79 THR A C 1
ATOM 633 O O . THR A 1 79 ? -23.179 9.620 2.868 1.00 69.62 79 THR A O 1
ATOM 636 N N . GLN A 1 80 ? -21.869 10.458 1.257 1.00 68.44 80 GLN A N 1
ATOM 637 C CA . GLN A 1 80 ? -21.654 11.759 1.908 1.00 68.44 80 GLN A CA 1
ATOM 638 C C . GLN A 1 80 ? -22.938 12.591 2.033 1.00 68.44 80 GLN A C 1
ATOM 640 O O . GLN A 1 80 ? -23.185 13.198 3.080 1.00 68.44 80 GLN A O 1
ATOM 645 N N . LEU A 1 81 ? -23.768 12.638 0.987 1.00 71.81 81 LEU A N 1
ATOM 646 C CA . LEU A 1 81 ? -25.058 13.334 1.023 1.00 71.81 81 LEU A CA 1
ATOM 647 C C . LEU A 1 81 ? -26.013 12.693 2.032 1.00 71.81 81 LEU A C 1
ATOM 649 O O . LEU A 1 81 ? -26.667 13.414 2.793 1.00 71.81 81 LEU A O 1
ATOM 653 N N . LEU A 1 82 ? -26.065 11.359 2.061 1.00 69.25 82 LEU A N 1
ATOM 654 C CA . LEU A 1 82 ? -26.833 10.600 3.043 1.00 69.25 82 LEU A CA 1
ATOM 655 C C . LEU A 1 82 ? -26.323 10.892 4.458 1.00 69.25 82 LEU A C 1
ATOM 657 O O . LEU A 1 82 ? -27.108 11.343 5.290 1.00 69.25 82 LEU A O 1
ATOM 661 N N . ALA A 1 83 ? -25.015 10.784 4.702 1.00 67.69 83 ALA A N 1
ATOM 662 C CA . ALA A 1 83 ? -24.410 11.109 5.992 1.00 67.69 83 ALA A CA 1
ATOM 663 C C . ALA A 1 83 ? -24.744 12.543 6.443 1.00 67.69 83 ALA A C 1
ATOM 665 O O . ALA A 1 83 ? -25.173 12.755 7.572 1.00 67.69 83 ALA A O 1
ATOM 666 N N . LYS A 1 84 ? -24.651 13.546 5.556 1.00 72.00 84 LYS A N 1
ATOM 667 C CA . LYS A 1 84 ? -24.988 14.943 5.889 1.00 72.00 84 LYS A CA 1
ATOM 668 C C . LYS A 1 84 ? -26.473 15.140 6.200 1.00 72.00 84 LYS A C 1
ATOM 670 O O . LYS A 1 84 ? -26.811 15.890 7.115 1.00 72.00 84 LYS A O 1
ATOM 675 N N . ARG A 1 85 ? -27.366 14.527 5.417 1.00 73.00 85 ARG A N 1
ATOM 676 C CA . ARG A 1 85 ? -28.823 14.695 5.559 1.00 73.00 85 ARG A CA 1
ATOM 677 C C . ARG A 1 85 ? -29.374 13.987 6.793 1.00 73.00 85 ARG A C 1
ATOM 679 O O . ARG A 1 85 ? -30.363 14.451 7.366 1.00 73.00 85 ARG A O 1
ATOM 686 N N . TYR A 1 86 ? -28.742 12.887 7.167 1.00 63.47 86 TYR A N 1
ATOM 687 C CA . TYR A 1 86 ? -29.180 12.027 8.249 1.00 63.47 86 TYR A CA 1
ATOM 688 C C . TYR A 1 86 ? -28.302 12.104 9.507 1.00 63.47 86 TYR A C 1
ATOM 690 O O . TYR A 1 86 ? -28.568 11.406 10.484 1.00 63.47 86 TYR A O 1
ATOM 698 N N . LYS A 1 87 ? -27.321 13.013 9.524 1.00 63.50 87 LYS A N 1
ATOM 699 C CA . LYS A 1 87 ? -26.512 13.355 10.696 1.00 63.50 87 LYS A CA 1
ATOM 700 C C . LYS A 1 87 ? -27.393 13.612 11.924 1.00 63.50 87 LYS A C 1
ATOM 702 O O . LYS A 1 87 ? -28.260 14.490 11.886 1.00 63.50 87 LYS A O 1
ATOM 707 N N . GLY A 1 88 ? -27.187 12.836 12.990 1.00 64.38 88 GLY A N 1
ATOM 708 C CA . GLY A 1 88 ? -27.961 12.906 14.239 1.00 64.38 88 GLY A CA 1
ATOM 709 C C . GLY A 1 88 ? -29.442 12.506 14.132 1.00 64.38 88 GLY A C 1
ATOM 710 O O . GLY A 1 88 ? -30.199 12.730 15.074 1.00 64.38 88 GLY A O 1
ATOM 711 N N . LYS A 1 89 ? -29.879 11.975 12.982 1.00 65.12 89 LYS A N 1
ATOM 712 C CA . LYS A 1 89 ? -31.234 11.436 12.750 1.00 65.12 89 LYS A CA 1
ATOM 713 C C . LYS A 1 89 ? -31.253 9.926 12.573 1.00 65.12 89 LYS A C 1
ATOM 715 O O . LYS A 1 89 ? -32.322 9.327 12.640 1.00 65.12 89 LYS A O 1
ATOM 720 N N . LEU A 1 90 ? -30.101 9.350 12.273 1.00 58.19 90 LEU A N 1
ATOM 721 C CA . LEU A 1 90 ? -29.881 7.920 12.355 1.00 58.19 90 LEU A CA 1
ATOM 722 C C . LEU A 1 90 ? -29.473 7.580 13.788 1.00 58.19 90 LEU A C 1
ATOM 724 O O . LEU A 1 90 ? -29.063 8.466 14.545 1.00 58.19 90 LEU A O 1
ATOM 728 N N . ASP A 1 91 ? -29.646 6.320 14.165 1.00 56.97 91 ASP A N 1
ATOM 729 C CA . ASP A 1 91 ? -29.104 5.813 15.421 1.00 56.97 91 ASP A CA 1
ATOM 730 C C . ASP A 1 91 ? -27.569 5.975 15.458 1.00 56.97 91 ASP A C 1
ATOM 732 O O . ASP A 1 91 ? -26.926 6.420 14.500 1.00 56.97 91 ASP A O 1
ATOM 736 N N . THR A 1 92 ? -26.968 5.661 16.601 1.00 53.75 92 THR A N 1
ATOM 737 C CA . THR A 1 92 ? -25.523 5.792 16.833 1.00 53.75 92 THR A CA 1
ATOM 738 C C . THR A 1 92 ? -24.643 5.063 15.811 1.00 53.75 92 THR A C 1
ATOM 740 O O . THR A 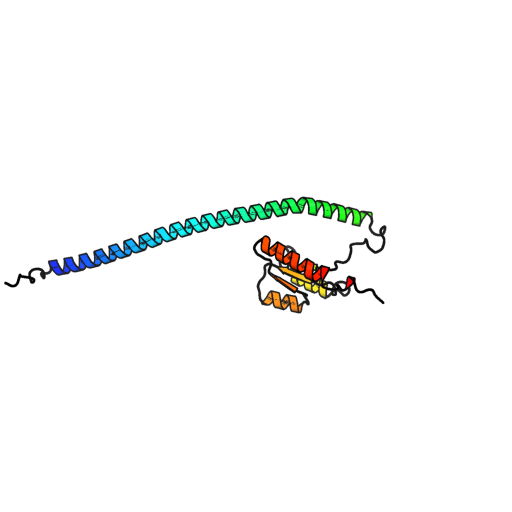1 92 ? -23.461 5.390 15.729 1.00 53.75 92 THR A O 1
ATOM 743 N N . ASP A 1 93 ? -25.194 4.159 14.995 1.00 51.34 93 ASP A N 1
ATOM 744 C CA . ASP A 1 93 ? -24.439 3.376 14.015 1.00 51.34 93 ASP A CA 1
ATOM 745 C C . ASP A 1 93 ? -24.229 4.095 12.671 1.00 51.34 93 ASP A C 1
ATOM 747 O O . ASP A 1 93 ? -23.434 3.633 11.850 1.00 51.34 93 ASP A O 1
ATOM 751 N N . ALA A 1 94 ? -24.872 5.246 12.425 1.00 49.19 94 ALA A N 1
ATOM 752 C CA . ALA A 1 94 ? -24.774 5.918 11.122 1.00 49.19 94 ALA A CA 1
ATOM 753 C C . ALA A 1 94 ? -24.089 7.298 11.098 1.00 49.19 94 ALA A C 1
ATOM 755 O O . ALA A 1 94 ? -24.043 7.948 10.046 1.00 49.19 94 ALA A O 1
ATOM 756 N N . ASP A 1 95 ? -23.499 7.736 12.211 1.00 54.22 95 ASP A N 1
ATOM 757 C CA . ASP A 1 95 ? -22.545 8.852 12.226 1.00 54.22 95 ASP A CA 1
ATOM 758 C C . ASP A 1 95 ? -21.142 8.296 11.900 1.00 54.22 95 ASP A C 1
ATOM 760 O O . ASP A 1 95 ? -20.388 7.922 12.784 1.00 54.22 95 ASP A O 1
ATOM 764 N N . VAL A 1 96 ? -20.840 8.176 10.598 1.00 57.41 96 VAL A N 1
ATOM 765 C CA . VAL A 1 96 ? -19.597 7.655 9.975 1.00 57.41 96 VAL A CA 1
ATOM 766 C C . VAL A 1 96 ? -18.965 6.464 10.725 1.00 57.41 96 VAL A C 1
ATOM 768 O O . VAL A 1 96 ? -18.170 6.674 11.646 1.00 57.41 96 VAL A O 1
ATOM 771 N N . PRO A 1 97 ? -19.236 5.214 10.303 1.00 66.88 97 PRO A N 1
ATOM 772 C CA . PRO A 1 97 ? -18.757 4.039 11.017 1.00 66.88 97 PRO A CA 1
ATOM 773 C C . PRO A 1 97 ? -17.235 4.077 11.151 1.00 66.88 97 PRO A C 1
ATOM 775 O O . PRO A 1 97 ? -16.494 4.300 10.187 1.00 66.88 97 PRO A O 1
ATOM 778 N N . ARG A 1 98 ? -16.770 3.879 12.383 1.00 74.38 98 ARG A N 1
ATOM 779 C CA . ARG A 1 98 ? -15.351 3.743 12.690 1.00 74.38 98 ARG A CA 1
ATOM 780 C C . ARG A 1 98 ? -14.794 2.558 11.888 1.00 74.38 98 ARG A C 1
ATOM 782 O O . ARG A 1 98 ? -15.337 1.464 12.010 1.00 74.38 98 ARG A O 1
ATOM 789 N N . PRO A 1 99 ? -13.708 2.730 11.114 1.00 83.50 99 PRO A N 1
ATOM 790 C CA . PRO A 1 99 ? -13.181 1.639 10.311 1.00 83.50 99 PRO A CA 1
ATOM 791 C C . PRO A 1 99 ? -12.608 0.533 11.199 1.00 83.50 99 PRO A C 1
ATOM 793 O O . PRO A 1 99 ? -11.948 0.801 12.207 1.00 83.50 99 PRO A O 1
ATOM 796 N N . GLU A 1 100 ? -12.829 -0.711 10.791 1.00 82.44 100 GLU A N 1
ATOM 797 C CA . GLU A 1 100 ? -12.320 -1.899 11.483 1.00 82.44 100 GLU A CA 1
ATOM 798 C C . GLU A 1 100 ? -10.897 -2.267 11.034 1.00 82.44 100 GLU A C 1
ATOM 800 O O . GLU A 1 100 ? -10.169 -2.937 11.761 1.00 82.44 100 GLU A O 1
ATOM 805 N N . LEU A 1 101 ? -10.474 -1.763 9.869 1.00 88.06 101 LEU A N 1
ATOM 806 C CA . LEU A 1 101 ? -9.144 -1.917 9.280 1.00 88.06 101 LEU A CA 1
ATOM 807 C C . LEU A 1 101 ? -8.803 -0.666 8.457 1.00 88.06 101 LEU A C 1
ATOM 809 O O . LEU A 1 101 ? -9.661 -0.123 7.760 1.00 88.06 101 LEU A O 1
ATOM 813 N N . ILE A 1 102 ? -7.547 -0.218 8.497 1.00 90.25 102 ILE A N 1
ATOM 814 C CA . ILE A 1 102 ? -7.052 0.899 7.679 1.00 90.25 102 ILE A CA 1
ATOM 815 C C . ILE A 1 102 ? -5.947 0.397 6.751 1.00 90.25 102 ILE A C 1
ATOM 817 O O . ILE A 1 102 ? -4.955 -0.165 7.211 1.00 90.25 102 ILE A O 1
ATOM 821 N N . LEU A 1 103 ? -6.089 0.666 5.452 1.00 93.56 103 LEU A N 1
ATOM 822 C CA . LEU A 1 103 ? -5.007 0.560 4.473 1.00 93.56 103 LEU A CA 1
ATOM 823 C C . LEU A 1 103 ? -4.398 1.946 4.256 1.00 93.56 103 LEU A C 1
ATOM 825 O O . LEU A 1 103 ? -5.099 2.873 3.852 1.00 93.56 103 LEU A O 1
ATOM 829 N N . LEU A 1 104 ? -3.104 2.092 4.538 1.00 94.38 104 LEU A N 1
ATOM 830 C CA . LEU A 1 104 ? -2.418 3.384 4.538 1.00 94.38 104 LEU A CA 1
ATOM 831 C C . LEU A 1 104 ? -1.241 3.390 3.560 1.00 94.38 104 LEU A C 1
ATOM 833 O O . LEU A 1 104 ? -0.338 2.567 3.672 1.00 94.38 104 LEU A O 1
ATOM 837 N N . ASP A 1 105 ? -1.209 4.353 2.642 1.00 94.94 105 ASP A N 1
ATOM 838 C CA . ASP A 1 105 ? 0.008 4.657 1.881 1.00 94.94 105 ASP A CA 1
ATOM 839 C C . ASP A 1 105 ? 0.868 5.671 2.646 1.00 94.94 105 ASP A C 1
ATOM 841 O O . ASP A 1 105 ? 0.342 6.569 3.302 1.00 94.94 105 ASP A O 1
ATOM 845 N N . LEU A 1 106 ? 2.192 5.546 2.539 1.00 91.75 106 LEU A N 1
ATOM 846 C CA . LEU A 1 106 ? 3.143 6.518 3.076 1.00 91.75 106 LEU A CA 1
ATOM 847 C C . LEU A 1 106 ? 3.317 7.734 2.157 1.00 91.75 106 LEU A C 1
ATOM 849 O O . LEU A 1 106 ? 3.566 8.838 2.637 1.00 91.75 106 LEU A O 1
ATOM 853 N N . ASN A 1 107 ? 3.156 7.548 0.845 1.00 88.81 107 ASN A N 1
ATOM 854 C CA . ASN A 1 107 ? 3.370 8.588 -0.162 1.00 88.81 107 ASN A CA 1
ATOM 855 C C . ASN A 1 107 ? 2.055 9.304 -0.509 1.00 88.81 107 ASN A C 1
ATOM 857 O O . ASN A 1 107 ? 1.574 9.234 -1.641 1.00 88.81 107 ASN A O 1
ATOM 861 N N . LEU A 1 108 ? 1.442 9.975 0.470 1.00 86.50 108 LEU A N 1
ATOM 862 C CA . LEU A 1 108 ? 0.210 10.735 0.245 1.00 86.50 108 LEU A CA 1
ATOM 863 C C . LEU A 1 108 ? 0.532 12.148 -0.288 1.00 86.50 108 LEU A C 1
ATOM 865 O O . LEU A 1 108 ? 1.505 12.769 0.133 1.00 86.50 108 LEU A O 1
ATOM 869 N N . PRO A 1 109 ? -0.300 12.717 -1.178 1.00 73.25 109 PRO A N 1
ATOM 870 C CA . PRO A 1 109 ? 0.025 13.956 -1.892 1.00 73.25 109 PRO A CA 1
ATOM 871 C C . PRO A 1 109 ? 0.062 15.227 -1.026 1.00 73.25 109 PRO A C 1
ATOM 873 O O . PRO A 1 109 ? 0.602 16.238 -1.463 1.00 73.25 109 PRO A O 1
ATOM 876 N N . ARG A 1 110 ? -0.550 15.228 0.167 1.00 82.12 110 ARG A N 1
ATOM 877 C CA . ARG A 1 110 ? -0.697 16.438 1.010 1.00 82.12 110 ARG A CA 1
ATOM 878 C C . ARG A 1 110 ? -0.079 16.325 2.400 1.00 82.12 110 ARG A C 1
ATOM 880 O O . ARG A 1 110 ? 0.041 17.341 3.076 1.00 82.12 110 ARG A O 1
ATOM 887 N N . LYS A 1 111 ? 0.233 15.113 2.849 1.00 85.50 111 LYS A N 1
ATOM 888 C CA . LYS A 1 111 ? 0.693 14.821 4.208 1.00 85.50 111 LYS A CA 1
ATOM 889 C C . LYS A 1 111 ? 1.559 13.573 4.173 1.00 85.50 111 LYS A C 1
ATOM 891 O O . LYS A 1 111 ? 1.265 12.691 3.380 1.00 85.50 111 LYS A O 1
ATOM 896 N N . ASP A 1 112 ? 2.591 13.468 4.999 1.00 92.25 112 ASP A N 1
ATOM 897 C CA . ASP A 1 112 ? 3.355 12.220 5.047 1.00 92.25 112 ASP A CA 1
ATOM 898 C C . ASP A 1 112 ? 2.498 11.137 5.723 1.00 92.25 112 ASP A C 1
ATOM 900 O O . ASP A 1 112 ? 1.948 11.338 6.810 1.00 92.25 112 ASP A O 1
ATOM 904 N N . GLY A 1 113 ? 2.356 9.969 5.093 1.00 92.00 113 GLY A N 1
ATOM 905 C CA . GLY A 1 113 ? 1.581 8.881 5.684 1.00 92.00 113 GLY A CA 1
ATOM 906 C C . GLY A 1 113 ? 2.179 8.357 6.995 1.00 92.00 113 GLY A C 1
ATOM 907 O O . GLY A 1 113 ? 1.444 7.817 7.816 1.00 92.00 113 GLY A O 1
ATOM 908 N N . ARG A 1 114 ? 3.470 8.585 7.270 1.00 96.75 114 ARG A N 1
ATOM 909 C CA . ARG A 1 114 ? 4.083 8.300 8.582 1.00 96.75 114 ARG A CA 1
ATOM 910 C C . ARG A 1 114 ? 3.526 9.212 9.672 1.00 96.75 114 ARG A C 1
ATOM 912 O O . ARG A 1 114 ? 3.278 8.749 10.781 1.00 96.75 114 ARG A O 1
ATOM 919 N N . GLU A 1 115 ? 3.281 10.484 9.359 1.00 96.44 115 GLU A N 1
ATOM 920 C CA . GLU A 1 115 ? 2.628 11.417 10.285 1.00 96.44 115 GLU A CA 1
ATOM 921 C C . GLU A 1 115 ? 1.177 10.998 10.528 1.00 96.44 115 GLU A C 1
ATOM 923 O O . GLU A 1 115 ? 0.717 10.990 11.666 1.00 96.44 115 GLU A O 1
ATOM 928 N N . VAL A 1 116 ? 0.471 10.578 9.472 1.00 94.81 116 VAL A N 1
ATOM 929 C CA . VAL A 1 116 ? -0.891 10.030 9.589 1.00 94.81 116 VAL A CA 1
ATOM 930 C C . VAL A 1 116 ? -0.909 8.787 10.480 1.00 94.81 116 VAL A C 1
ATOM 932 O O . VAL A 1 116 ? -1.752 8.681 11.369 1.00 94.81 116 VAL A O 1
ATOM 935 N N . LEU A 1 117 ? 0.034 7.861 10.287 1.00 96.62 117 LEU A N 1
ATOM 936 C CA . LEU A 1 117 ? 0.165 6.669 11.123 1.00 96.62 117 LEU A CA 1
ATOM 937 C C . LEU A 1 117 ? 0.403 7.045 12.590 1.00 96.62 117 LEU A C 1
ATOM 939 O O . LEU A 1 117 ? -0.286 6.530 13.472 1.00 96.62 117 LEU A O 1
ATOM 943 N N . ALA A 1 118 ? 1.334 7.968 12.844 1.00 96.75 118 ALA A N 1
ATOM 944 C CA . ALA A 1 118 ? 1.635 8.453 14.187 1.00 96.75 118 ALA A CA 1
ATOM 945 C C . ALA A 1 118 ? 0.404 9.089 14.857 1.00 96.75 118 ALA A C 1
ATOM 947 O O . ALA A 1 118 ? 0.135 8.821 16.026 1.00 96.75 118 ALA A O 1
ATOM 948 N N . GLU A 1 119 ? -0.388 9.870 14.122 1.00 95.88 119 GLU A N 1
ATOM 949 C CA . GLU A 1 119 ? -1.624 10.474 14.632 1.00 95.88 119 GLU A CA 1
ATOM 950 C C . GLU A 1 119 ? -2.701 9.436 14.954 1.00 95.88 119 GLU A C 1
ATOM 952 O O . GLU A 1 119 ? -3.319 9.504 16.019 1.00 95.88 119 GLU A O 1
ATOM 957 N N . ILE A 1 120 ? -2.901 8.445 14.078 1.00 93.62 120 ILE A N 1
ATOM 958 C CA . ILE A 1 120 ? -3.846 7.345 14.320 1.00 93.62 120 ILE A CA 1
ATOM 959 C C . ILE A 1 120 ? -3.453 6.595 15.594 1.00 93.62 120 ILE A C 1
ATOM 961 O O . ILE A 1 120 ? -4.301 6.330 16.448 1.00 93.62 120 ILE A O 1
ATOM 965 N N . LYS A 1 121 ? -2.168 6.259 15.738 1.00 94.56 121 LYS A N 1
ATOM 966 C CA . LYS A 1 121 ? -1.664 5.443 16.850 1.00 94.56 121 LYS A CA 1
ATOM 967 C C . LYS A 1 121 ? -1.469 6.239 18.143 1.00 94.56 121 LYS A C 1
ATOM 969 O O . LYS A 1 121 ? -1.528 5.655 19.224 1.00 94.56 121 LYS A O 1
ATOM 974 N N . GLY A 1 122 ? -1.339 7.561 18.055 1.00 94.25 122 GLY A N 1
ATOM 975 C CA . GLY A 1 122 ? -1.367 8.476 19.197 1.00 94.25 122 GLY A CA 1
ATOM 976 C C . GLY A 1 122 ? -2.776 8.777 19.718 1.00 94.25 122 GLY A C 1
ATOM 977 O O . GLY A 1 122 ? -2.936 9.163 20.877 1.00 94.25 122 GLY A O 1
ATOM 978 N N . ASN A 1 123 ? -3.815 8.582 18.904 1.00 91.94 123 ASN A N 1
ATOM 979 C CA . ASN A 1 123 ? -5.194 8.869 19.285 1.00 91.94 123 ASN A CA 1
ATOM 980 C C . ASN A 1 123 ? -5.801 7.727 20.128 1.00 91.94 123 ASN A C 1
ATOM 982 O O . ASN A 1 123 ? -5.843 6.574 19.703 1.00 91.94 123 ASN A O 1
ATOM 986 N N . GLY A 1 124 ? -6.307 8.046 21.326 1.00 89.25 124 GLY A N 1
ATOM 987 C CA . GLY A 1 124 ? -6.857 7.065 22.271 1.00 89.25 124 GLY A CA 1
ATOM 988 C C . GLY A 1 124 ? -8.025 6.241 21.725 1.00 89.25 124 GLY A C 1
ATOM 989 O O . GLY A 1 124 ? -8.130 5.051 22.044 1.00 89.25 124 GLY A O 1
ATOM 990 N N . ASP A 1 125 ? -8.831 6.847 20.857 1.00 85.94 125 ASP A N 1
ATOM 991 C CA . ASP A 1 125 ? -9.936 6.179 20.196 1.00 85.94 125 ASP A CA 1
ATOM 992 C C . ASP A 1 125 ? -9.412 5.347 19.034 1.00 85.94 125 ASP A C 1
ATOM 994 O O . ASP A 1 125 ? -9.695 4.157 18.988 1.00 85.94 125 ASP A O 1
ATOM 998 N N . LEU A 1 126 ? -8.589 5.895 18.140 1.00 88.56 126 LEU A N 1
ATOM 999 C CA 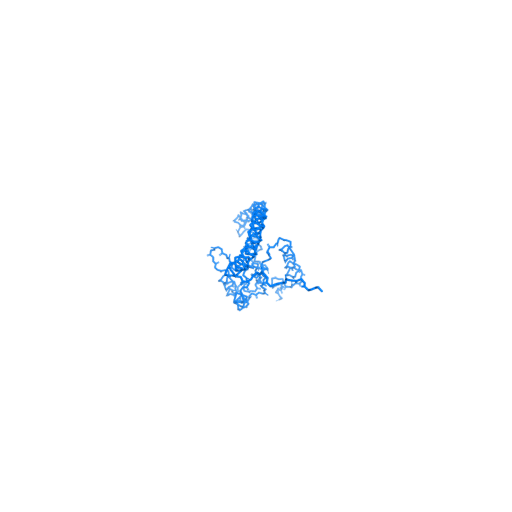. LEU A 1 126 ? -8.223 5.235 16.877 1.00 88.56 126 LEU A CA 1
ATOM 1000 C C . LEU A 1 126 ? -7.085 4.212 16.986 1.00 88.56 126 LEU A C 1
ATOM 1002 O O . LEU A 1 126 ? -7.019 3.299 16.166 1.00 88.56 126 LEU A O 1
ATOM 1006 N N . LYS A 1 127 ? -6.223 4.294 18.006 1.00 94.00 127 LYS A N 1
ATOM 1007 C CA . LYS A 1 127 ? -4.979 3.502 18.090 1.00 94.00 127 LYS A CA 1
ATOM 1008 C C . LYS A 1 127 ? -5.158 1.986 18.017 1.00 94.00 127 LYS A C 1
ATOM 1010 O O . LYS A 1 127 ? -4.240 1.277 17.606 1.00 94.00 127 LYS A O 1
ATOM 1015 N N . ARG A 1 128 ? -6.332 1.489 18.423 1.00 93.62 128 ARG A N 1
ATOM 1016 C CA . ARG A 1 128 ? -6.681 0.061 18.377 1.00 93.62 128 ARG A CA 1
ATOM 1017 C C . ARG A 1 128 ? -7.024 -0.433 16.974 1.00 93.62 128 ARG A C 1
ATOM 1019 O O . ARG A 1 128 ? -6.977 -1.635 16.760 1.00 93.62 128 ARG A O 1
ATOM 1026 N N . ILE A 1 129 ? -7.362 0.451 16.036 1.00 91.38 129 ILE A N 1
ATOM 1027 C CA . ILE A 1 129 ? -7.677 0.055 14.661 1.00 91.38 129 ILE A CA 1
ATOM 1028 C C . ILE A 1 129 ? -6.391 -0.488 14.018 1.00 91.38 129 ILE A C 1
ATOM 1030 O O . ILE A 1 129 ? -5.358 0.202 14.047 1.00 91.38 129 ILE A O 1
ATOM 1034 N N . PRO A 1 130 ? -6.401 -1.717 13.475 1.00 95.06 130 PRO A N 1
ATOM 1035 C CA . PRO A 1 130 ? -5.265 -2.238 12.741 1.00 95.06 130 PRO A CA 1
ATOM 1036 C C . PRO A 1 130 ? -4.966 -1.378 11.511 1.00 95.06 130 PRO A C 1
ATOM 1038 O O . PRO A 1 130 ? -5.866 -1.020 10.752 1.00 95.06 130 PRO A O 1
ATOM 1041 N N . VAL A 1 131 ? -3.691 -1.037 11.322 1.00 95.94 131 VAL A N 1
ATOM 1042 C CA . VAL A 1 131 ? -3.221 -0.275 10.160 1.00 95.94 131 VAL A CA 1
ATOM 1043 C C . VAL A 1 131 ? -2.247 -1.140 9.373 1.00 95.94 131 VAL A C 1
ATOM 1045 O O . VAL A 1 131 ? -1.194 -1.525 9.888 1.00 95.94 131 VAL A O 1
ATOM 1048 N N . VAL A 1 132 ? -2.608 -1.438 8.130 1.00 96.62 132 VAL A N 1
ATOM 1049 C CA . VAL A 1 132 ? -1.769 -2.120 7.145 1.00 96.62 132 VAL A CA 1
ATOM 1050 C C . VAL A 1 132 ? -1.183 -1.051 6.231 1.00 96.62 132 VAL A C 1
ATOM 1052 O O . VAL A 1 132 ? -1.903 -0.395 5.476 1.00 96.62 132 VAL A O 1
ATOM 1055 N N . VAL A 1 133 ? 0.130 -0.857 6.305 1.00 96.88 133 VAL A N 1
ATOM 1056 C CA . VAL A 1 133 ? 0.835 0.032 5.386 1.00 96.88 133 VAL A CA 1
ATOM 1057 C C . VAL A 1 133 ? 0.957 -0.675 4.041 1.00 96.88 133 VAL A C 1
ATOM 1059 O O . VAL A 1 133 ? 1.492 -1.776 3.967 1.00 96.88 133 VAL A O 1
ATOM 1062 N N . LEU A 1 134 ? 0.468 -0.046 2.978 1.00 94.25 134 LEU A N 1
ATOM 1063 C CA . LEU A 1 134 ? 0.582 -0.514 1.602 1.00 94.25 134 LEU A CA 1
ATOM 1064 C C . LEU A 1 134 ? 1.202 0.614 0.780 1.00 94.25 134 LEU A C 1
ATOM 1066 O O . LEU A 1 134 ? 0.528 1.591 0.460 1.00 94.25 134 LEU A O 1
ATOM 1070 N N . THR A 1 135 ? 2.489 0.507 0.446 1.00 93.50 135 THR A N 1
ATOM 1071 C CA . THR A 1 135 ? 3.245 1.603 -0.187 1.00 93.50 135 THR A CA 1
ATOM 1072 C C . THR A 1 135 ? 4.273 1.111 -1.206 1.00 93.50 135 THR A C 1
ATOM 1074 O O . THR A 1 135 ? 4.691 -0.041 -1.170 1.00 93.50 135 THR A O 1
ATOM 1077 N N . THR A 1 136 ? 4.703 1.966 -2.136 1.00 93.50 136 THR A N 1
ATOM 1078 C CA . THR A 1 136 ? 5.769 1.634 -3.101 1.00 93.50 136 THR A CA 1
ATOM 1079 C C . THR A 1 136 ? 7.166 1.634 -2.476 1.00 93.50 136 THR A C 1
ATOM 1081 O O . THR A 1 136 ? 8.086 1.058 -3.058 1.00 93.50 136 THR A O 1
ATOM 1084 N N . SER A 1 137 ? 7.347 2.254 -1.302 1.00 93.12 137 SER A N 1
ATOM 1085 C CA . SER A 1 137 ? 8.651 2.290 -0.637 1.00 93.12 137 SER A CA 1
ATOM 1086 C C . SER A 1 137 ? 9.103 0.895 -0.195 1.00 93.12 137 SER A C 1
ATOM 1088 O O . SER A 1 137 ? 8.374 0.160 0.477 1.00 93.12 137 SER A O 1
ATOM 1090 N N . ARG A 1 138 ? 10.348 0.565 -0.553 1.00 95.69 138 ARG A N 1
ATOM 1091 C CA . ARG A 1 138 ? 11.094 -0.631 -0.121 1.00 95.69 138 ARG A CA 1
ATOM 1092 C C . ARG A 1 138 ? 12.246 -0.281 0.825 1.00 95.69 138 ARG A C 1
ATOM 1094 O O . ARG A 1 138 ? 13.101 -1.120 1.084 1.00 95.69 138 ARG A O 1
ATOM 1101 N N . SER A 1 139 ? 12.311 0.973 1.273 1.00 97.50 139 SER A N 1
ATOM 1102 C CA . SER A 1 139 ? 13.369 1.442 2.163 1.00 97.50 139 SER A CA 1
ATOM 1103 C C . SER A 1 139 ? 13.271 0.728 3.506 1.00 97.50 139 SER A C 1
ATOM 1105 O O . SER A 1 139 ? 12.231 0.772 4.160 1.00 97.50 139 SER A O 1
ATOM 1107 N N . GLU A 1 140 ? 14.369 0.116 3.946 1.00 97.56 140 GLU A N 1
ATOM 1108 C CA . GLU A 1 140 ? 14.448 -0.525 5.262 1.00 97.56 140 GLU A CA 1
ATOM 1109 C C . GLU A 1 140 ? 14.106 0.462 6.383 1.00 97.56 140 GLU A C 1
ATOM 1111 O O . GLU A 1 140 ? 13.367 0.135 7.308 1.00 97.56 140 GLU A O 1
ATOM 1116 N N . GLN A 1 141 ? 14.546 1.715 6.250 1.00 97.56 141 GLN A N 1
ATOM 1117 C CA . GLN A 1 141 ? 14.232 2.756 7.221 1.00 97.56 141 GLN A CA 1
ATOM 1118 C C . GLN A 1 141 ? 12.724 3.028 7.321 1.00 97.56 141 GLN A C 1
ATOM 1120 O O . GLN A 1 141 ? 12.227 3.304 8.411 1.00 97.56 141 GLN A O 1
ATOM 1125 N N . ASP A 1 142 ? 11.993 2.957 6.210 1.00 97.62 142 ASP A N 1
ATOM 1126 C CA . ASP A 1 142 ? 10.543 3.174 6.204 1.00 97.62 142 ASP A CA 1
ATOM 1127 C C . ASP A 1 142 ? 9.784 2.007 6.809 1.00 97.62 142 ASP A C 1
ATOM 1129 O O . ASP A 1 142 ? 8.815 2.219 7.541 1.00 97.62 142 ASP A O 1
ATOM 1133 N N . ILE A 1 143 ? 10.253 0.790 6.535 1.00 98.00 143 ILE A N 1
ATOM 1134 C CA . ILE A 1 143 ? 9.719 -0.433 7.126 1.00 98.00 143 ILE A CA 1
ATOM 1135 C C . ILE A 1 143 ? 9.875 -0.359 8.647 1.00 98.00 143 ILE A C 1
ATOM 1137 O O . ILE A 1 143 ? 8.876 -0.429 9.363 1.00 98.00 143 ILE A O 1
ATOM 1141 N N . LEU A 1 144 ? 11.101 -0.134 9.135 1.00 98.19 144 LEU A N 1
ATOM 1142 C CA . LEU A 1 144 ? 11.401 -0.059 10.567 1.00 98.19 144 LEU A CA 1
ATOM 1143 C C . LEU A 1 144 ? 10.597 1.050 11.253 1.00 98.19 144 LEU A C 1
ATOM 1145 O O . LEU A 1 144 ? 9.857 0.766 12.190 1.00 98.19 144 LEU A O 1
ATOM 1149 N N . LYS A 1 145 ? 10.626 2.281 10.720 1.00 97.62 145 LYS A N 1
ATOM 1150 C CA . LYS A 1 145 ? 9.856 3.403 11.285 1.00 97.62 145 LYS A CA 1
ATOM 1151 C C . LYS A 1 145 ? 8.354 3.128 11.334 1.00 97.62 145 LYS A C 1
ATOM 1153 O O . LYS A 1 145 ? 7.691 3.551 12.274 1.00 97.62 145 LYS A O 1
ATOM 1158 N N . SER A 1 146 ? 7.797 2.451 10.331 1.00 98.06 146 SER A N 1
ATOM 1159 C CA . SER A 1 146 ? 6.365 2.128 10.320 1.00 98.06 146 SER A CA 1
ATOM 1160 C C . SER A 1 146 ? 6.008 1.146 11.435 1.00 98.06 146 SER A C 1
ATOM 1162 O O . SER A 1 146 ? 4.998 1.332 12.114 1.00 98.06 146 SER A O 1
ATOM 1164 N N . TYR A 1 147 ? 6.842 0.128 11.660 1.00 98.38 147 TYR A N 1
ATOM 1165 C CA . TYR A 1 147 ? 6.654 -0.809 12.768 1.00 98.38 147 TYR A CA 1
ATOM 1166 C C . TYR A 1 147 ? 6.898 -0.159 14.135 1.00 98.38 147 TYR A C 1
ATOM 1168 O O . TYR A 1 147 ? 6.117 -0.405 15.054 1.00 98.38 147 TYR A O 1
ATOM 1176 N N . ASP A 1 148 ? 7.884 0.735 14.259 1.00 98.19 148 ASP A N 1
ATOM 1177 C CA . ASP A 1 148 ? 8.106 1.534 15.475 1.00 98.19 148 ASP A CA 1
ATOM 1178 C C . ASP A 1 148 ? 6.881 2.404 15.805 1.00 98.19 148 ASP A C 1
ATOM 1180 O O . ASP A 1 148 ? 6.490 2.549 16.964 1.00 98.19 148 ASP A O 1
ATOM 1184 N N . LEU A 1 149 ? 6.203 2.921 14.775 1.00 97.62 149 LEU A N 1
ATOM 1185 C CA . LEU A 1 149 ? 4.926 3.630 14.883 1.00 97.62 149 LEU A CA 1
ATOM 1186 C C . LEU A 1 149 ? 3.717 2.696 15.064 1.00 97.62 149 LEU A C 1
ATOM 1188 O O . LEU A 1 149 ? 2.579 3.142 14.954 1.00 97.62 149 LEU A O 1
ATOM 1192 N N . SER A 1 150 ? 3.929 1.417 15.380 1.00 97.31 150 SER A N 1
ATOM 1193 C CA . SER A 1 150 ? 2.879 0.423 15.637 1.00 97.31 150 SER A CA 1
ATOM 1194 C C . SER A 1 150 ? 1.979 0.107 14.434 1.00 97.31 150 SER A C 1
ATOM 1196 O O . SER A 1 150 ? 0.799 -0.222 14.610 1.00 97.31 150 SER A O 1
ATOM 1198 N N . ALA A 1 151 ? 2.507 0.176 13.206 1.00 97.06 151 ALA A N 1
ATOM 1199 C CA . ALA A 1 151 ? 1.861 -0.474 12.067 1.00 97.06 151 ALA A CA 1
ATOM 1200 C C . ALA A 1 151 ? 1.722 -1.980 12.331 1.00 97.06 151 ALA A C 1
ATOM 1202 O O . ALA A 1 151 ? 2.624 -2.630 12.857 1.00 97.06 151 ALA A O 1
ATOM 1203 N N . ASN A 1 152 ? 0.583 -2.547 11.944 1.00 97.31 152 ASN A N 1
ATOM 1204 C CA . ASN A 1 152 ? 0.308 -3.967 12.143 1.00 97.31 152 ASN A CA 1
ATOM 1205 C C . ASN A 1 152 ? 0.949 -4.824 11.045 1.00 97.31 152 ASN A C 1
ATOM 1207 O O . ASN A 1 152 ? 1.281 -5.986 11.267 1.00 97.31 152 ASN A O 1
ATOM 1211 N N . CYS A 1 153 ? 1.104 -4.255 9.852 1.00 95.00 153 CYS A N 1
ATOM 1212 C CA . CYS A 1 153 ? 1.682 -4.915 8.693 1.00 95.00 153 CYS A CA 1
ATOM 1213 C C . CYS A 1 153 ? 2.266 -3.868 7.741 1.00 95.00 153 CYS A C 1
ATOM 1215 O O . CYS A 1 153 ? 1.751 -2.750 7.666 1.00 95.00 153 CYS A O 1
ATOM 1217 N N . TYR A 1 154 ? 3.307 -4.246 7.001 1.00 97.81 154 TYR A N 1
ATOM 1218 C CA . TYR A 1 154 ? 3.885 -3.458 5.922 1.00 97.81 154 TYR A CA 1
ATOM 1219 C C . TYR A 1 154 ? 3.938 -4.303 4.651 1.00 97.81 154 TYR A C 1
ATOM 1221 O O . TYR A 1 154 ? 4.543 -5.373 4.624 1.00 97.81 154 TYR A O 1
ATOM 1229 N N . ILE A 1 155 ? 3.320 -3.805 3.588 1.00 94.62 155 ILE A N 1
ATOM 1230 C CA . ILE A 1 155 ? 3.228 -4.467 2.296 1.00 94.62 155 ILE A CA 1
ATOM 1231 C C . ILE A 1 155 ? 3.779 -3.513 1.243 1.00 94.62 155 ILE A C 1
ATOM 1233 O O . ILE A 1 155 ? 3.302 -2.390 1.063 1.00 94.62 155 ILE A O 1
ATOM 1237 N N . THR A 1 156 ? 4.786 -3.974 0.510 1.00 95.81 156 THR A N 1
ATOM 1238 C CA . THR A 1 156 ? 5.221 -3.272 -0.692 1.00 95.81 156 THR A CA 1
ATOM 1239 C C . THR A 1 156 ? 4.166 -3.453 -1.778 1.00 95.81 156 THR A C 1
ATOM 1241 O O . THR A 1 156 ? 3.834 -4.584 -2.130 1.00 95.81 156 THR A O 1
ATOM 1244 N N . LYS A 1 157 ? 3.657 -2.347 -2.326 1.00 90.62 157 LYS A N 1
ATOM 1245 C CA . LYS A 1 157 ? 2.719 -2.345 -3.451 1.00 90.62 157 LYS A CA 1
ATOM 1246 C C . LYS A 1 157 ? 3.289 -3.176 -4.606 1.00 90.62 157 LYS A C 1
ATOM 1248 O O . LYS A 1 157 ? 4.393 -2.867 -5.071 1.00 90.62 157 LYS A O 1
ATOM 1253 N N . PRO A 1 158 ? 2.562 -4.208 -5.066 1.00 84.44 158 PRO A N 1
ATOM 1254 C CA . PRO A 1 158 ? 2.933 -4.927 -6.271 1.00 84.44 158 PRO A CA 1
ATOM 1255 C C . PRO A 1 158 ? 2.965 -4.004 -7.484 1.00 84.44 158 PRO A C 1
ATOM 1257 O O . PRO A 1 158 ? 2.269 -2.989 -7.523 1.00 84.44 158 PRO A O 1
ATOM 1260 N N . VAL A 1 159 ? 3.814 -4.350 -8.448 1.00 83.44 159 VAL A N 1
ATOM 1261 C CA . VAL A 1 159 ? 4.043 -3.526 -9.644 1.00 83.44 159 VAL A CA 1
ATOM 1262 C C . VAL A 1 159 ? 3.014 -3.832 -10.731 1.00 83.44 159 VAL A C 1
ATOM 1264 O O . VAL A 1 159 ? 2.650 -2.945 -11.494 1.00 83.44 159 VAL A O 1
ATOM 1267 N N . ASP A 1 160 ? 2.535 -5.074 -10.785 1.00 83.31 160 ASP A N 1
ATOM 1268 C CA . ASP A 1 160 ? 1.504 -5.535 -11.706 1.00 83.31 160 ASP A CA 1
ATOM 1269 C C . ASP A 1 160 ? 0.145 -5.725 -11.019 1.00 83.31 160 ASP A C 1
ATOM 1271 O O . ASP A 1 160 ? 0.032 -5.933 -9.805 1.00 83.31 160 ASP A O 1
ATOM 1275 N N . LEU A 1 161 ? -0.903 -5.656 -11.840 1.00 75.25 161 LEU A N 1
ATOM 1276 C CA . LEU A 1 161 ? -2.291 -5.706 -11.400 1.00 75.25 161 LEU A CA 1
ATOM 1277 C C . LEU A 1 161 ? -2.679 -7.072 -10.814 1.00 75.25 161 LEU A C 1
ATOM 1279 O O . LEU A 1 161 ? -3.398 -7.116 -9.818 1.00 75.25 161 LEU A O 1
ATOM 1283 N N . ASP A 1 162 ? -2.190 -8.177 -11.378 1.00 76.25 162 ASP A N 1
ATOM 1284 C CA . ASP A 1 162 ? -2.556 -9.528 -10.931 1.00 76.25 162 ASP A CA 1
ATOM 1285 C C . ASP A 1 162 ? -2.002 -9.828 -9.531 1.00 76.25 162 ASP A C 1
ATOM 1287 O O . ASP A 1 162 ? -2.710 -10.347 -8.656 1.00 76.25 162 ASP A O 1
ATOM 1291 N N . GLN A 1 163 ? -0.752 -9.435 -9.270 1.00 76.38 163 GLN A N 1
ATOM 1292 C CA . GLN A 1 163 ? -0.172 -9.493 -7.931 1.00 76.38 163 GLN A CA 1
ATOM 1293 C C . GLN A 1 163 ? -0.875 -8.528 -6.974 1.00 76.38 163 GLN A C 1
ATOM 1295 O O . GLN A 1 163 ? -1.105 -8.890 -5.819 1.00 76.38 163 GLN A O 1
ATOM 1300 N N . PHE A 1 164 ? -1.265 -7.331 -7.429 1.00 80.00 164 PHE A N 1
ATOM 1301 C CA . PHE A 1 164 ? -2.037 -6.397 -6.606 1.00 80.00 164 PHE A CA 1
ATOM 1302 C C . PHE A 1 164 ? -3.374 -7.004 -6.164 1.00 80.00 164 PHE A C 1
ATOM 1304 O O . PHE A 1 164 ? -3.675 -7.014 -4.969 1.00 80.00 164 PHE A O 1
ATOM 1311 N N . ILE A 1 165 ? -4.136 -7.588 -7.095 1.00 78.25 165 ILE A N 1
ATOM 1312 C CA . ILE A 1 165 ? -5.392 -8.293 -6.800 1.00 78.25 165 ILE A CA 1
ATOM 1313 C C . ILE A 1 165 ? -5.142 -9.436 -5.808 1.00 78.25 165 ILE A C 1
ATOM 1315 O O . ILE A 1 165 ? -5.891 -9.588 -4.841 1.00 78.25 165 ILE A O 1
ATOM 1319 N N . SER A 1 166 ? -4.072 -10.210 -6.003 1.00 78.12 166 SER A N 1
ATOM 1320 C CA . SER A 1 166 ? -3.704 -11.312 -5.106 1.00 78.12 166 SER A CA 1
ATOM 1321 C C . SER A 1 166 ? -3.394 -10.827 -3.685 1.00 78.12 166 SER A C 1
ATOM 1323 O O . SER A 1 166 ? -3.860 -11.418 -2.713 1.00 78.12 166 SER A O 1
ATOM 1325 N N . VAL A 1 167 ? -2.665 -9.718 -3.546 1.00 82.19 167 VAL A N 1
ATOM 1326 C CA . VAL A 1 167 ? -2.376 -9.093 -2.247 1.00 82.19 167 VAL A CA 1
ATOM 1327 C C . VAL A 1 167 ? -3.653 -8.604 -1.568 1.00 82.19 167 VAL A C 1
ATOM 1329 O O . VAL A 1 167 ? -3.851 -8.881 -0.386 1.00 82.19 167 VAL A O 1
ATOM 1332 N N . VAL A 1 168 ? -4.541 -7.921 -2.296 1.00 82.56 168 VAL A N 1
ATOM 1333 C CA . VAL A 1 168 ? -5.812 -7.427 -1.739 1.00 82.56 168 VAL A CA 1
ATOM 1334 C C . VAL A 1 168 ? -6.698 -8.583 -1.268 1.00 82.56 168 VAL A C 1
ATOM 1336 O O . VAL A 1 168 ? -7.271 -8.505 -0.180 1.00 82.56 168 VAL A O 1
ATOM 1339 N N . ARG A 1 169 ? -6.764 -9.684 -2.027 1.00 77.75 169 ARG A N 1
ATOM 1340 C CA . ARG A 1 169 ? -7.482 -10.899 -1.608 1.00 77.75 169 ARG A CA 1
ATOM 1341 C C . ARG A 1 169 ? -6.908 -11.488 -0.323 1.00 77.75 169 ARG A C 1
ATOM 1343 O O . ARG A 1 169 ? -7.672 -11.748 0.600 1.00 77.75 169 ARG A O 1
ATOM 1350 N N . SER A 1 170 ? -5.585 -11.614 -0.230 1.00 86.75 170 SER A N 1
ATOM 1351 C CA . SER A 1 170 ? -4.915 -12.100 0.983 1.00 86.75 170 SER A CA 1
ATOM 1352 C C . SER A 1 170 ? -5.179 -11.204 2.197 1.00 86.75 170 SER A C 1
ATOM 1354 O O . SER A 1 170 ? -5.391 -11.709 3.297 1.00 86.75 170 SER A O 1
ATOM 1356 N N . ILE A 1 171 ? -5.205 -9.877 2.013 1.00 83.88 171 ILE A N 1
ATOM 1357 C CA . ILE A 1 171 ? -5.560 -8.930 3.080 1.00 83.88 171 ILE A CA 1
ATOM 1358 C C . ILE A 1 171 ? -6.993 -9.181 3.551 1.00 83.88 171 ILE A C 1
ATOM 1360 O O . ILE A 1 171 ? -7.216 -9.279 4.754 1.00 83.88 171 ILE A O 1
ATOM 1364 N N . ASN A 1 172 ? -7.943 -9.301 2.622 1.00 79.25 172 ASN A N 1
ATOM 1365 C CA . ASN A 1 172 ? -9.347 -9.538 2.943 1.00 79.25 172 ASN A CA 1
ATOM 1366 C C . ASN A 1 172 ? -9.547 -10.866 3.691 1.00 79.25 172 ASN A C 1
ATOM 1368 O O . ASN A 1 172 ? -10.161 -10.884 4.754 1.00 79.25 172 ASN A O 1
ATOM 1372 N N . GLU A 1 173 ? -9.000 -11.963 3.163 1.00 79.75 173 GLU A N 1
ATOM 1373 C CA . GLU A 1 173 ? -9.107 -13.291 3.781 1.00 79.75 173 GLU A CA 1
ATOM 1374 C C . GLU A 1 173 ? -8.486 -13.308 5.182 1.00 79.75 173 GLU A C 1
ATOM 1376 O O . GLU A 1 173 ? -9.101 -13.779 6.136 1.00 79.75 173 GLU A O 1
ATOM 1381 N N . PHE A 1 174 ? -7.292 -12.740 5.348 1.00 86.19 174 PHE A N 1
ATOM 1382 C CA . PHE A 1 174 ? -6.635 -12.739 6.647 1.00 86.19 174 PHE A CA 1
ATOM 1383 C C . PHE A 1 174 ? -7.328 -11.809 7.651 1.00 86.19 174 PHE A C 1
ATOM 1385 O O . PHE A 1 174 ? -7.759 -12.257 8.712 1.00 86.19 174 PHE A O 1
ATOM 1392 N N . TRP A 1 175 ? -7.457 -10.519 7.334 1.00 84.19 175 TRP A N 1
ATOM 1393 C CA . TRP A 1 175 ? -7.887 -9.517 8.312 1.00 84.19 175 TRP A CA 1
ATOM 1394 C C . TRP A 1 175 ? -9.388 -9.498 8.568 1.00 84.19 175 TRP A C 1
ATOM 1396 O O . TRP A 1 175 ? -9.777 -9.197 9.689 1.00 84.19 175 TRP A O 1
ATOM 1406 N N . LEU A 1 176 ? -10.208 -9.782 7.554 1.00 78.75 176 LEU A N 1
ATOM 1407 C CA . LEU A 1 176 ? -11.666 -9.671 7.665 1.00 78.75 176 LEU A CA 1
ATOM 1408 C C . LEU A 1 176 ? -12.362 -11.030 7.806 1.00 78.75 176 LEU A C 1
ATOM 1410 O O . LEU A 1 176 ? -13.562 -11.065 8.042 1.00 78.75 176 LEU A O 1
ATOM 1414 N N . SER A 1 177 ? -11.651 -12.151 7.620 1.00 77.06 177 SER A N 1
ATOM 1415 C CA . SER A 1 177 ? -12.244 -13.495 7.771 1.00 77.06 177 SER A CA 1
ATOM 1416 C C . SER A 1 177 ? -11.590 -14.353 8.857 1.00 77.06 177 SER A C 1
ATOM 1418 O O . SER A 1 177 ? -12.271 -15.189 9.446 1.00 77.06 177 SER A O 1
ATOM 1420 N N . ILE A 1 178 ? -10.286 -14.191 9.123 1.00 88.19 178 ILE A N 1
ATOM 1421 C CA . ILE A 1 178 ? -9.544 -15.031 10.085 1.00 88.19 178 ILE A CA 1
ATOM 1422 C C . ILE A 1 178 ? -9.285 -14.292 11.403 1.00 88.19 178 ILE A C 1
ATOM 1424 O O . ILE A 1 178 ? -9.422 -14.872 12.484 1.00 88.19 178 ILE A O 1
ATOM 1428 N N . VAL A 1 179 ? -8.856 -13.033 11.328 1.00 88.75 179 VAL A N 1
ATOM 1429 C CA . VAL A 1 179 ? -8.531 -12.218 12.503 1.00 88.75 179 VAL A CA 1
ATOM 1430 C C . VAL A 1 179 ? -9.812 -11.754 13.193 1.00 88.75 179 VAL A C 1
ATOM 1432 O O . VAL A 1 179 ? -10.727 -11.277 12.539 1.00 88.75 179 VAL A O 1
ATOM 1435 N N . LYS A 1 180 ? -9.838 -11.831 14.529 1.00 90.81 180 LYS A N 1
ATOM 1436 C CA . LYS A 1 180 ? -10.851 -11.147 15.345 1.00 90.81 180 LYS A CA 1
ATOM 1437 C C . LYS A 1 180 ? -10.452 -9.693 15.532 1.00 90.81 180 LYS A C 1
ATOM 1439 O O . LYS A 1 180 ? -9.414 -9.418 16.150 1.00 90.81 180 LYS A O 1
ATOM 1444 N N . LEU A 1 181 ? -11.245 -8.773 15.002 1.00 87.00 181 LEU A N 1
ATOM 1445 C CA . LEU A 1 181 ? -10.917 -7.353 15.050 1.00 87.00 181 LEU A CA 1
ATOM 1446 C C . LEU A 1 181 ? -11.331 -6.743 16.398 1.00 87.00 181 LEU A C 1
ATOM 1448 O O . LEU A 1 181 ? -12.312 -7.168 17.003 1.00 87.00 181 LEU A O 1
ATOM 1452 N N . PRO A 1 182 ? -10.623 -5.713 16.900 1.00 84.31 182 PRO A N 1
ATOM 1453 C CA . PRO A 1 182 ? -10.947 -5.107 18.195 1.00 84.31 182 PRO A CA 1
ATOM 1454 C C . PRO A 1 182 ? -12.349 -4.489 18.286 1.00 84.31 182 PRO A C 1
ATOM 1456 O O . PRO A 1 182 ? -12.817 -4.257 19.395 1.00 84.31 182 PRO A O 1
ATOM 1459 N N . GLY A 1 183 ? -12.986 -4.182 17.150 1.00 73.94 183 GLY A N 1
ATOM 1460 C CA . GLY A 1 183 ? -14.372 -3.708 17.090 1.00 73.94 183 GLY A CA 1
ATOM 1461 C C . GLY A 1 183 ? -15.415 -4.808 17.312 1.00 73.94 183 GLY A C 1
ATOM 1462 O O . GLY A 1 183 ? -16.523 -4.498 17.726 1.00 73.94 183 GLY A O 1
ATOM 1463 N N . GLU A 1 184 ? -15.047 -6.078 17.115 1.00 67.81 184 GLU A N 1
ATOM 1464 C CA . GLU A 1 184 ? -15.936 -7.244 17.249 1.00 67.81 184 GLU A CA 1
ATOM 1465 C C . GLU A 1 184 ? -15.963 -7.816 18.675 1.00 67.81 184 GLU A C 1
ATOM 1467 O O . GLU A 1 184 ? -16.728 -8.731 18.979 1.00 67.81 184 GLU A O 1
ATOM 1472 N N . VAL A 1 185 ? -15.088 -7.331 19.563 1.00 63.94 185 VAL A N 1
ATOM 1473 C CA . VAL A 1 185 ? -15.026 -7.808 20.946 1.00 63.94 185 VAL A CA 1
ATOM 1474 C C . VAL A 1 185 ? -16.155 -7.145 21.731 1.00 63.94 185 VAL A C 1
ATOM 1476 O O . VAL A 1 185 ? -16.011 -6.007 22.178 1.00 63.94 185 VAL A O 1
ATOM 1479 N N . GLU A 1 186 ? -17.272 -7.859 21.893 1.00 50.53 186 GLU A N 1
ATOM 1480 C CA . GLU A 1 186 ? -18.376 -7.443 22.763 1.00 50.53 186 GLU A CA 1
ATOM 1481 C C . GLU A 1 186 ? -17.842 -7.083 24.157 1.00 50.53 186 GLU A C 1
ATOM 1483 O O . GLU A 1 186 ? -17.136 -7.859 24.811 1.00 50.53 186 GLU A O 1
ATOM 1488 N N . SER A 1 187 ? -18.157 -5.868 24.600 1.00 49.44 187 SER A N 1
ATOM 1489 C CA . SER A 1 187 ? -17.915 -5.423 25.966 1.00 49.44 187 SER A CA 1
ATOM 1490 C C . SER A 1 187 ? -18.849 -6.188 26.906 1.00 49.44 187 SER A C 1
ATOM 1492 O O . SER A 1 187 ? -20.046 -5.905 26.927 1.00 49.44 187 SER A O 1
ATOM 1494 N N . TRP A 1 188 ? -18.294 -7.160 27.633 1.00 44.00 188 TRP A N 1
ATOM 1495 C CA . TRP A 1 188 ? -18.950 -7.865 28.740 1.00 44.00 188 TRP A CA 1
ATOM 1496 C C . TRP A 1 188 ? -19.216 -6.947 29.934 1.00 44.00 188 TRP A C 1
ATOM 1498 O O . TRP A 1 188 ? -18.359 -6.070 30.205 1.00 44.00 188 TRP A O 1
#

Organism: NCBI:txid412755

Foldseek 3Di:
DDDDPPPQDDPVNVVVVVVVVVVVVVVVVVVVVVVVVVVVVVVVVVVVVVVVVVVVVVVVVVVVCVVVCVVVVVVVVVLVVCLVVCPVVDPPCRNPHQDLAAEFEQPDPPDGSLVVLLVQCVDPVRNQRAYEYEYQDPDPVVVVSSVVSVHPYYHHQDPDDVVNVVVVVVCCCPRVPPDDTPVNPDDD

pLDDT: mean 80.2, std 15.57, range [39.94, 98.38]